Protein AF-A0A7V2Z1X2-F1 (afdb_monomer)

Structure (mmCIF, N/CA/C/O backbone):
data_AF-A0A7V2Z1X2-F1
#
_entry.id   AF-A0A7V2Z1X2-F1
#
loop_
_atom_site.group_PDB
_atom_site.id
_atom_site.type_symbol
_atom_site.label_atom_id
_atom_site.label_alt_id
_atom_site.label_comp_id
_atom_site.label_asym_id
_atom_site.label_entity_id
_atom_site.label_seq_id
_atom_site.pdbx_PDB_ins_code
_atom_site.Cartn_x
_atom_site.Cartn_y
_atom_site.Cartn_z
_atom_site.occupancy
_atom_site.B_iso_or_equiv
_atom_site.auth_seq_id
_atom_site.auth_comp_id
_atom_site.auth_asym_id
_atom_site.auth_atom_id
_atom_site.pdbx_PDB_model_num
ATOM 1 N N . MET A 1 1 ? -1.356 27.503 5.217 1.00 49.66 1 MET A N 1
ATOM 2 C CA . MET A 1 1 ? -1.613 26.098 5.604 1.00 49.66 1 MET A CA 1
ATOM 3 C C . MET A 1 1 ? -1.008 25.870 6.976 1.00 49.66 1 MET A C 1
ATOM 5 O O . MET A 1 1 ? 0.144 26.240 7.165 1.00 49.66 1 MET A O 1
ATOM 9 N N . ALA A 1 2 ? -1.770 25.339 7.935 1.00 56.88 2 ALA A N 1
ATOM 10 C CA . ALA A 1 2 ? -1.188 24.873 9.194 1.00 56.88 2 ALA A CA 1
ATOM 11 C C . ALA A 1 2 ? -0.235 23.702 8.899 1.00 56.88 2 ALA A C 1
ATOM 13 O O . ALA A 1 2 ? -0.492 22.929 7.975 1.00 56.88 2 ALA A O 1
ATOM 14 N N . ALA A 1 3 ? 0.867 23.592 9.641 1.00 69.31 3 ALA A N 1
ATOM 15 C CA . ALA A 1 3 ? 1.779 22.464 9.487 1.00 69.31 3 ALA A CA 1
ATOM 16 C C . ALA A 1 3 ? 1.022 21.146 9.759 1.00 69.31 3 ALA A C 1
ATOM 18 O O . ALA A 1 3 ? 0.264 21.088 10.733 1.00 69.31 3 ALA A O 1
ATOM 19 N N . PRO A 1 4 ? 1.189 20.107 8.918 1.00 71.50 4 PRO A N 1
ATOM 20 C CA . PRO A 1 4 ? 0.490 18.842 9.101 1.00 71.50 4 PRO A CA 1
ATOM 21 C C . PRO A 1 4 ? 0.843 18.218 10.456 1.00 71.50 4 PRO A C 1
ATOM 23 O O . PRO A 1 4 ? 1.993 18.251 10.897 1.00 71.50 4 PRO A O 1
ATOM 26 N N . ASN A 1 5 ? -0.162 17.662 11.134 1.00 89.00 5 ASN A N 1
ATOM 27 C CA . ASN A 1 5 ? -0.001 17.062 12.456 1.00 89.00 5 ASN A CA 1
ATOM 28 C C . ASN A 1 5 ? 1.012 15.900 12.380 1.00 89.00 5 ASN A C 1
ATOM 30 O O . ASN A 1 5 ? 0.869 15.050 11.499 1.00 89.00 5 ASN A O 1
ATOM 34 N N . PRO A 1 6 ? 1.976 15.772 13.314 1.00 91.56 6 PRO A N 1
ATOM 35 C CA . PRO A 1 6 ? 2.917 14.649 13.330 1.00 91.56 6 PRO A CA 1
ATOM 36 C C . PRO A 1 6 ? 2.250 13.266 13.243 1.00 91.56 6 PRO A C 1
ATOM 38 O O . PRO A 1 6 ? 2.774 12.362 12.595 1.00 91.56 6 PRO A O 1
ATOM 41 N N . LYS A 1 7 ? 1.055 13.101 13.831 1.00 90.75 7 LYS A N 1
ATOM 42 C CA . LYS A 1 7 ? 0.273 11.857 13.724 1.00 90.75 7 LYS A CA 1
ATOM 43 C C . LYS A 1 7 ? -0.260 11.609 12.310 1.00 90.75 7 LYS A C 1
ATOM 45 O O . LYS A 1 7 ? -0.301 10.461 11.881 1.00 90.75 7 LYS A O 1
ATOM 50 N N . GLN A 1 8 ? -0.662 12.662 11.597 1.00 92.94 8 GLN A N 1
ATOM 51 C CA . GLN A 1 8 ? -1.102 12.569 10.199 1.00 92.94 8 GLN A CA 1
ATOM 52 C C . GLN A 1 8 ? 0.077 12.201 9.299 1.00 92.94 8 GLN A C 1
ATOM 54 O O . GLN A 1 8 ? -0.053 11.306 8.473 1.00 92.94 8 GLN A O 1
ATOM 59 N N . ILE A 1 9 ? 1.248 12.809 9.515 1.00 93.44 9 ILE A N 1
ATOM 60 C CA . ILE A 1 9 ? 2.467 12.479 8.763 1.00 93.44 9 ILE A CA 1
ATOM 61 C C . ILE A 1 9 ? 2.817 10.994 8.933 1.00 93.44 9 ILE A C 1
ATOM 63 O O . ILE A 1 9 ? 2.956 10.290 7.938 1.00 93.44 9 ILE A O 1
ATOM 67 N N . ALA A 1 10 ? 2.846 10.492 10.173 1.00 93.50 10 ALA A N 1
ATOM 68 C CA . ALA A 1 10 ? 3.145 9.085 10.446 1.00 93.50 10 ALA A CA 1
ATOM 69 C C . ALA A 1 10 ? 2.128 8.112 9.813 1.00 93.50 10 ALA A C 1
ATOM 71 O O . ALA A 1 10 ? 2.511 7.049 9.325 1.00 93.50 10 ALA A O 1
ATOM 72 N N . ARG A 1 11 ? 0.835 8.474 9.792 1.00 94.75 11 ARG A N 1
ATOM 73 C CA . ARG A 1 11 ? -0.217 7.709 9.092 1.00 94.75 11 ARG A CA 1
ATOM 74 C C . ARG A 1 11 ? 0.052 7.637 7.594 1.00 94.75 11 ARG A C 1
ATOM 76 O O . ARG A 1 11 ? 0.028 6.552 7.019 1.00 94.75 11 ARG A O 1
ATOM 83 N N . VAL A 1 12 ? 0.322 8.786 6.977 1.00 95.00 12 VAL A N 1
ATOM 84 C CA . VAL A 1 12 ? 0.603 8.879 5.541 1.00 95.00 12 VAL A CA 1
ATOM 85 C C . VAL A 1 12 ? 1.854 8.092 5.178 1.00 95.00 12 VAL A C 1
ATOM 87 O O . VAL A 1 12 ? 1.826 7.347 4.206 1.00 95.00 12 VAL A O 1
ATOM 90 N N . ASP A 1 13 ? 2.919 8.188 5.973 1.00 94.38 13 ASP A N 1
ATOM 91 C CA . ASP A 1 13 ? 4.152 7.425 5.756 1.00 94.38 13 ASP A CA 1
ATOM 92 C C . ASP A 1 13 ? 3.903 5.914 5.757 1.00 94.38 13 ASP A C 1
ATOM 94 O O . ASP A 1 13 ? 4.379 5.203 4.870 1.00 94.38 13 ASP A O 1
ATOM 98 N N . ALA A 1 14 ? 3.114 5.423 6.715 1.00 94.06 14 ALA A N 1
ATOM 99 C CA . ALA A 1 14 ? 2.782 4.007 6.806 1.00 94.06 14 ALA A CA 1
ATOM 100 C C . ALA A 1 14 ? 1.930 3.526 5.617 1.00 94.06 14 ALA A C 1
ATOM 102 O O . ALA A 1 14 ? 2.205 2.467 5.056 1.00 94.06 14 ALA A O 1
ATOM 103 N N . ILE A 1 15 ? 0.941 4.317 5.188 1.00 95.56 15 ILE A N 1
ATOM 104 C CA . ILE A 1 15 ? 0.120 3.998 4.009 1.00 95.56 15 ILE A CA 1
ATOM 105 C C . ILE A 1 15 ? 0.977 4.020 2.738 1.00 95.56 15 ILE A C 1
ATOM 107 O O . ILE A 1 15 ? 0.928 3.075 1.953 1.00 95.56 15 ILE A O 1
ATOM 111 N N . CYS A 1 16 ? 1.808 5.047 2.547 1.00 94.06 16 CYS A N 1
ATOM 112 C CA . CYS A 1 16 ? 2.708 5.152 1.398 1.00 94.06 16 CYS A CA 1
ATOM 113 C C . CYS A 1 16 ? 3.675 3.967 1.317 1.00 94.06 16 CYS A C 1
ATOM 115 O O . CYS A 1 16 ? 3.906 3.465 0.220 1.00 94.06 16 CYS A O 1
ATOM 117 N N . LYS A 1 17 ? 4.184 3.476 2.454 1.00 93.56 17 LYS A N 1
ATOM 118 C CA . LYS A 1 17 ? 5.019 2.267 2.497 1.00 93.56 17 LYS A CA 1
ATOM 119 C C . LYS A 1 17 ? 4.277 1.038 1.958 1.00 93.56 17 LYS A C 1
ATOM 121 O O . LYS A 1 17 ? 4.859 0.265 1.204 1.00 93.56 17 LYS A O 1
ATOM 126 N N . ASN A 1 18 ? 3.000 0.870 2.304 1.00 93.50 18 ASN A N 1
ATOM 127 C CA . ASN A 1 18 ? 2.183 -0.233 1.788 1.00 93.50 18 ASN A CA 1
ATOM 128 C C . ASN A 1 18 ? 1.903 -0.081 0.283 1.00 93.50 18 ASN A C 1
ATOM 130 O O . ASN A 1 18 ? 2.018 -1.053 -0.458 1.00 93.50 18 ASN A O 1
ATOM 134 N N . ILE A 1 19 ? 1.607 1.135 -0.191 1.00 94.00 19 ILE A N 1
ATOM 135 C CA . ILE A 1 19 ? 1.417 1.407 -1.629 1.00 94.00 19 ILE A CA 1
ATOM 136 C C . ILE A 1 19 ? 2.698 1.114 -2.411 1.00 94.00 19 ILE A C 1
ATOM 138 O O . ILE A 1 19 ? 2.639 0.505 -3.476 1.00 94.00 19 ILE A O 1
ATOM 142 N N . GLU A 1 20 ? 3.860 1.506 -1.888 1.00 91.38 20 GLU A N 1
ATOM 143 C CA . GLU A 1 20 ? 5.147 1.289 -2.551 1.00 91.38 20 GLU A CA 1
ATOM 144 C C . GLU A 1 20 ? 5.405 -0.198 -2.837 1.00 91.38 20 GLU A C 1
ATOM 146 O O . GLU A 1 20 ? 5.921 -0.536 -3.903 1.00 91.38 20 GLU A O 1
ATOM 151 N N . ILE A 1 21 ? 4.991 -1.093 -1.931 1.00 89.94 21 ILE A N 1
ATOM 152 C CA . ILE A 1 21 ? 5.080 -2.545 -2.134 1.00 89.94 21 ILE A CA 1
ATOM 153 C C . ILE A 1 21 ? 4.283 -2.957 -3.377 1.00 89.94 21 ILE A C 1
ATOM 155 O O . ILE A 1 21 ? 4.821 -3.640 -4.249 1.00 89.94 21 ILE A O 1
ATOM 159 N N . PHE A 1 22 ? 3.031 -2.510 -3.503 1.00 92.00 22 PHE A N 1
ATOM 160 C CA . PHE A 1 22 ? 2.196 -2.830 -4.664 1.00 92.00 22 PHE A CA 1
ATOM 161 C C . PHE A 1 22 ? 2.743 -2.218 -5.960 1.00 92.00 22 PHE A C 1
ATOM 163 O O . PHE A 1 22 ? 2.862 -2.914 -6.969 1.00 92.00 22 PHE A O 1
ATOM 170 N N . MET A 1 23 ? 3.172 -0.954 -5.922 1.00 91.06 23 MET A N 1
ATOM 171 C CA . MET A 1 23 ? 3.751 -0.266 -7.082 1.00 91.06 23 MET A CA 1
ATOM 172 C C . MET A 1 23 ? 5.027 -0.951 -7.573 1.00 91.06 23 MET A C 1
ATOM 174 O O . MET A 1 23 ? 5.242 -1.067 -8.779 1.00 91.06 23 MET A O 1
ATOM 178 N N . ARG A 1 24 ? 5.860 -1.452 -6.655 1.00 87.06 24 ARG A N 1
ATOM 179 C CA . ARG A 1 24 ? 7.066 -2.215 -6.995 1.00 87.06 24 ARG A CA 1
ATOM 180 C C . ARG A 1 24 ? 6.722 -3.539 -7.668 1.00 87.06 24 ARG A C 1
ATOM 182 O O . ARG A 1 24 ? 7.359 -3.897 -8.653 1.00 87.06 24 ARG A O 1
ATOM 189 N N . MET A 1 25 ? 5.709 -4.246 -7.172 1.00 86.12 25 MET A N 1
ATOM 190 C CA . MET A 1 25 ? 5.236 -5.485 -7.792 1.00 86.12 25 MET A CA 1
ATOM 191 C C . MET A 1 25 ? 4.706 -5.236 -9.212 1.00 86.12 25 MET A C 1
ATOM 193 O O . MET A 1 25 ? 5.093 -5.952 -10.129 1.00 86.12 25 MET A O 1
ATOM 197 N N . ARG A 1 26 ? 3.929 -4.168 -9.430 1.00 88.75 26 ARG A N 1
ATOM 198 C CA . ARG A 1 26 ? 3.454 -3.791 -10.775 1.00 88.75 26 ARG A CA 1
ATOM 199 C C . ARG A 1 26 ? 4.584 -3.376 -11.710 1.00 88.75 26 ARG A C 1
ATOM 201 O O . ARG A 1 26 ? 4.606 -3.761 -12.877 1.00 88.75 26 ARG A O 1
ATOM 208 N N . ALA A 1 27 ? 5.559 -2.628 -11.196 1.00 86.19 27 ALA A N 1
ATOM 209 C CA . ALA A 1 27 ? 6.748 -2.274 -11.959 1.00 86.19 27 ALA A CA 1
ATOM 210 C C . ALA A 1 27 ? 7.511 -3.531 -12.409 1.00 86.19 27 ALA A C 1
ATOM 212 O O . ALA A 1 27 ? 7.865 -3.632 -13.580 1.00 86.19 27 ALA A O 1
ATOM 213 N N . ARG A 1 28 ? 7.675 -4.530 -11.528 1.00 80.88 28 ARG A N 1
ATOM 214 C CA . ARG A 1 28 ? 8.286 -5.828 -11.870 1.00 80.88 28 ARG A CA 1
ATOM 215 C C . ARG A 1 28 ? 7.543 -6.554 -12.987 1.00 80.88 28 ARG A C 1
ATOM 217 O O . ARG A 1 28 ? 8.189 -7.091 -13.883 1.00 80.88 28 ARG A O 1
ATOM 224 N N . GLU A 1 29 ? 6.211 -6.573 -12.960 1.00 80.88 29 GLU A N 1
ATOM 225 C CA . GLU A 1 29 ? 5.413 -7.168 -14.042 1.00 80.88 29 GLU A CA 1
ATOM 226 C C . GLU A 1 29 ? 5.698 -6.487 -15.382 1.00 80.88 29 GLU A C 1
ATOM 228 O O . GLU A 1 29 ? 5.975 -7.162 -16.375 1.00 80.88 29 GLU A O 1
ATOM 233 N N . VAL A 1 30 ? 5.712 -5.151 -15.402 1.00 82.75 30 VAL A N 1
ATOM 234 C CA . VAL A 1 30 ? 6.030 -4.394 -16.618 1.00 82.75 30 VAL A CA 1
ATOM 235 C C . VAL A 1 30 ? 7.464 -4.637 -17.072 1.00 82.75 30 VAL A C 1
ATOM 237 O O . VAL A 1 30 ? 7.681 -4.825 -18.264 1.00 82.75 30 VAL A O 1
ATOM 240 N N . PHE A 1 31 ? 8.433 -4.712 -16.160 1.00 80.25 31 PHE A N 1
ATOM 241 C CA . PHE A 1 31 ? 9.837 -4.969 -16.507 1.00 80.25 31 PHE A CA 1
ATOM 242 C C . PHE A 1 31 ? 10.037 -6.335 -17.141 1.00 80.25 31 PHE A C 1
ATOM 244 O O . PHE A 1 31 ? 10.850 -6.472 -18.049 1.00 80.25 31 PHE A O 1
ATOM 251 N N . ARG A 1 32 ? 9.271 -7.338 -16.712 1.00 73.00 32 ARG A N 1
ATOM 252 C CA . ARG A 1 32 ? 9.316 -8.674 -17.314 1.00 73.00 32 ARG A CA 1
ATOM 253 C C . ARG A 1 32 ? 8.747 -8.694 -18.726 1.00 73.00 32 ARG A C 1
ATOM 255 O O . ARG A 1 32 ? 9.258 -9.425 -19.567 1.00 73.00 32 ARG A O 1
ATOM 262 N N . ILE A 1 33 ? 7.707 -7.904 -18.984 1.00 79.19 33 ILE A N 1
ATOM 263 C CA . ILE A 1 33 ? 7.065 -7.828 -20.302 1.00 79.19 33 ILE A CA 1
ATOM 264 C C . ILE A 1 33 ? 7.881 -6.948 -21.256 1.00 79.19 33 ILE A C 1
ATOM 266 O O . ILE A 1 33 ? 8.085 -7.313 -22.412 1.00 79.19 33 ILE A O 1
ATOM 270 N N . LYS A 1 34 ? 8.346 -5.786 -20.785 1.00 81.38 34 LYS A N 1
ATOM 271 C CA . LYS A 1 34 ? 9.098 -4.804 -21.570 1.00 81.38 34 LYS A CA 1
ATOM 272 C C . LYS A 1 34 ? 10.200 -4.142 -20.720 1.00 81.38 34 LYS A C 1
ATOM 274 O O . LYS A 1 34 ? 9.980 -3.062 -20.163 1.00 81.38 34 LYS A O 1
ATOM 279 N N . PRO A 1 35 ? 11.403 -4.749 -20.656 1.00 80.00 35 PRO A N 1
ATOM 280 C CA . PRO A 1 35 ? 12.507 -4.275 -19.813 1.00 80.00 35 PRO A CA 1
ATOM 281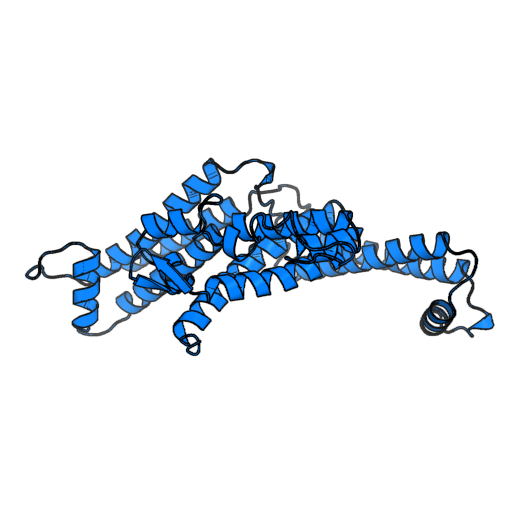 C C . PRO A 1 35 ? 12.971 -2.844 -20.113 1.00 80.00 35 PRO A C 1
ATOM 283 O O . PRO A 1 35 ? 13.385 -2.123 -19.211 1.00 80.00 35 PRO A O 1
ATOM 286 N N . GLU A 1 36 ? 12.856 -2.405 -21.367 1.00 79.12 36 GLU A N 1
ATOM 287 C CA . GLU A 1 36 ? 13.242 -1.062 -21.829 1.00 79.12 36 GLU A CA 1
ATOM 288 C C . GLU A 1 36 ? 12.491 0.068 -21.107 1.00 79.12 36 GLU A C 1
ATOM 290 O O . GLU A 1 36 ? 13.024 1.163 -20.938 1.00 79.12 36 GLU A O 1
ATOM 295 N N . LEU A 1 37 ? 11.266 -0.192 -20.631 1.00 82.50 37 LEU A N 1
ATOM 296 C CA . LEU A 1 37 ? 10.486 0.784 -19.860 1.00 82.50 37 LEU A CA 1
ATOM 297 C C . LEU A 1 37 ? 10.957 0.901 -18.401 1.00 82.50 37 LEU A C 1
ATOM 299 O O . LEU A 1 37 ? 10.487 1.782 -17.680 1.00 82.50 37 LEU A O 1
ATOM 303 N N . GLY A 1 38 ? 11.896 0.045 -17.986 1.00 80.81 38 GLY A N 1
ATOM 304 C CA . GLY A 1 38 ? 12.518 -0.040 -16.666 1.00 80.81 38 GLY A CA 1
ATOM 305 C C . GLY A 1 38 ? 12.723 1.308 -15.970 1.00 80.81 38 GLY A C 1
ATOM 306 O O . GLY A 1 38 ? 12.012 1.645 -15.012 1.00 80.81 38 GLY A O 1
ATOM 307 N N . PRO A 1 39 ? 13.675 2.111 -16.475 1.00 81.94 39 PRO A N 1
ATOM 308 C CA . PRO A 1 39 ? 14.023 3.398 -15.881 1.00 81.94 39 PRO A CA 1
ATOM 309 C C . PRO A 1 39 ? 12.855 4.395 -15.848 1.00 81.94 39 PRO A C 1
ATOM 311 O O . PRO A 1 39 ? 12.680 5.110 -14.860 1.00 81.94 39 PRO A O 1
ATOM 314 N N . ALA A 1 40 ? 12.032 4.426 -16.903 1.00 84.75 40 ALA A N 1
ATOM 315 C CA . ALA A 1 40 ? 10.913 5.357 -17.017 1.00 84.75 40 ALA A CA 1
ATOM 316 C C . ALA A 1 40 ? 9.824 5.068 -15.973 1.00 84.75 40 ALA A C 1
ATOM 318 O O . ALA A 1 40 ? 9.406 5.979 -15.257 1.00 84.75 40 ALA A O 1
ATOM 319 N N . VAL A 1 41 ? 9.410 3.803 -15.818 1.00 87.00 41 VAL A N 1
ATOM 320 C CA . VAL A 1 41 ? 8.433 3.411 -14.785 1.00 87.00 41 VAL A CA 1
ATOM 321 C C . VAL A 1 41 ? 8.974 3.722 -13.397 1.00 87.00 41 VAL A C 1
ATOM 323 O O . VAL A 1 41 ? 8.244 4.289 -12.594 1.00 87.00 41 VAL A O 1
ATOM 326 N N . ALA A 1 42 ? 10.237 3.397 -13.100 1.00 82.94 42 ALA A N 1
ATOM 327 C CA . ALA A 1 42 ? 10.813 3.656 -11.780 1.00 82.94 42 ALA A CA 1
ATOM 328 C C . ALA A 1 42 ? 10.752 5.153 -11.411 1.00 82.94 42 ALA A C 1
ATOM 330 O O . ALA A 1 42 ? 10.314 5.509 -10.313 1.00 82.94 42 ALA A O 1
ATOM 331 N N . GLY A 1 43 ? 11.109 6.036 -12.352 1.00 85.19 43 GLY A N 1
ATOM 332 C CA . GLY A 1 43 ? 10.999 7.486 -12.171 1.00 85.19 43 GLY A CA 1
ATOM 333 C C . GLY A 1 43 ? 9.552 7.971 -12.014 1.00 85.19 43 GLY A C 1
ATOM 334 O O . GLY A 1 43 ? 9.261 8.799 -11.145 1.00 85.19 43 GLY A O 1
ATOM 335 N N . LEU A 1 44 ? 8.624 7.429 -12.810 1.00 88.69 44 LEU A N 1
ATOM 336 C CA . LEU A 1 44 ? 7.197 7.755 -12.727 1.00 88.69 44 LEU A CA 1
ATOM 337 C C . LEU A 1 44 ? 6.577 7.297 -11.403 1.00 88.69 44 LEU A C 1
ATOM 339 O O . LEU A 1 44 ? 5.831 8.062 -10.791 1.00 88.69 44 LEU A O 1
ATOM 343 N N . VAL A 1 45 ? 6.915 6.096 -10.927 1.00 89.00 45 VAL A N 1
ATOM 344 C CA . VAL A 1 45 ? 6.484 5.566 -9.626 1.00 89.00 45 VAL A CA 1
ATOM 345 C C . VAL A 1 45 ? 6.954 6.489 -8.510 1.00 89.00 45 VAL A C 1
ATOM 347 O O . VAL A 1 45 ? 6.135 6.918 -7.701 1.00 89.00 45 VAL A O 1
ATOM 350 N N . TRP A 1 46 ? 8.237 6.865 -8.491 1.00 87.38 46 TRP A N 1
ATOM 351 C CA . TRP A 1 46 ? 8.775 7.779 -7.479 1.00 87.38 46 TRP A CA 1
ATOM 352 C C . TRP A 1 46 ? 8.010 9.109 -7.442 1.00 87.38 46 TRP A C 1
ATOM 354 O O . TRP A 1 46 ? 7.556 9.554 -6.382 1.00 87.38 46 TRP A O 1
ATOM 364 N N . ARG A 1 47 ? 7.784 9.718 -8.612 1.00 86.44 47 ARG A N 1
ATOM 365 C CA . ARG A 1 47 ? 7.053 10.987 -8.714 1.00 86.44 47 ARG A CA 1
ATOM 366 C C . ARG A 1 47 ? 5.582 10.834 -8.319 1.00 86.44 47 ARG A C 1
ATOM 368 O O . ARG A 1 47 ? 5.032 11.714 -7.653 1.00 86.44 47 ARG A O 1
ATOM 375 N N . LYS A 1 48 ? 4.947 9.711 -8.667 1.00 87.19 48 LYS A N 1
ATOM 376 C CA . LYS A 1 48 ? 3.566 9.419 -8.269 1.00 87.19 48 LYS A CA 1
ATOM 377 C C . LYS A 1 48 ? 3.445 9.200 -6.763 1.00 87.19 48 LYS A C 1
ATOM 379 O O . LYS A 1 48 ? 2.496 9.710 -6.176 1.00 87.19 48 LYS A O 1
ATOM 384 N N . MET A 1 49 ? 4.403 8.534 -6.121 1.00 89.50 49 MET A N 1
ATOM 385 C CA . MET A 1 49 ? 4.412 8.358 -4.664 1.00 89.50 49 MET A CA 1
ATOM 386 C C . MET A 1 49 ? 4.468 9.698 -3.924 1.00 89.50 49 MET A C 1
ATOM 388 O O . MET A 1 49 ? 3.770 9.881 -2.925 1.00 89.50 49 MET A O 1
ATOM 392 N N . PHE A 1 50 ? 5.218 10.671 -4.448 1.00 87.56 50 PHE A N 1
ATOM 393 C CA . PHE A 1 50 ? 5.201 12.036 -3.918 1.00 87.56 50 PHE A CA 1
ATOM 394 C C . PHE A 1 50 ? 3.815 12.690 -4.050 1.00 87.56 50 PHE A C 1
ATOM 396 O O . PHE A 1 50 ? 3.311 13.275 -3.089 1.00 87.56 50 PHE A O 1
ATOM 403 N N . ALA A 1 51 ? 3.164 12.548 -5.208 1.00 85.75 51 ALA A N 1
ATOM 404 C CA . ALA A 1 51 ? 1.817 13.078 -5.430 1.00 85.75 51 ALA A CA 1
ATOM 405 C C . ALA A 1 51 ? 0.766 12.417 -4.518 1.00 85.75 51 ALA A C 1
ATOM 407 O O . ALA A 1 51 ? -0.061 13.114 -3.935 1.00 85.75 51 ALA A O 1
ATOM 408 N N . VAL A 1 52 ? 0.829 11.094 -4.330 1.00 88.94 52 VAL A N 1
ATOM 409 C CA . VAL A 1 52 ? -0.049 10.356 -3.403 1.00 88.94 52 VAL A CA 1
ATOM 410 C C . VAL A 1 52 ? 0.134 10.856 -1.973 1.00 88.94 52 VAL A C 1
ATOM 412 O O . VAL A 1 52 ? -0.850 11.155 -1.302 1.00 88.94 52 VAL A O 1
ATOM 415 N N . ARG A 1 53 ? 1.381 11.024 -1.515 1.00 91.19 53 ARG A N 1
ATOM 416 C CA . ARG A 1 53 ? 1.677 11.590 -0.191 1.00 91.19 53 ARG A CA 1
ATOM 417 C C . ARG A 1 53 ? 1.021 12.961 -0.009 1.00 91.19 53 ARG A C 1
ATOM 419 O O . ARG A 1 53 ? 0.421 13.219 1.032 1.00 91.19 53 ARG A O 1
ATOM 426 N N . HIS A 1 54 ? 1.133 13.830 -1.013 1.00 88.19 54 HIS A N 1
ATOM 427 C CA . HIS A 1 54 ? 0.529 15.159 -0.980 1.00 88.19 54 HIS A CA 1
ATOM 428 C C . HIS A 1 54 ? -1.004 15.091 -0.931 1.00 88.19 54 HIS A C 1
ATOM 430 O O . HIS A 1 54 ? -1.617 15.775 -0.116 1.00 88.19 54 HIS A O 1
ATOM 436 N N . ALA A 1 55 ? -1.619 14.226 -1.741 1.00 87.12 55 ALA A N 1
ATOM 437 C CA . ALA A 1 55 ? -3.067 14.025 -1.756 1.00 87.12 55 ALA A CA 1
ATOM 438 C C . ALA A 1 55 ? -3.598 13.463 -0.423 1.00 87.12 55 ALA A C 1
ATOM 440 O O . ALA A 1 55 ? -4.655 13.863 0.047 1.00 87.12 55 ALA A O 1
ATOM 441 N N . LEU A 1 56 ? -2.848 12.590 0.254 1.00 90.81 56 LEU A N 1
ATOM 442 C CA . LEU A 1 56 ? -3.246 12.070 1.568 1.00 90.81 56 LEU A CA 1
ATOM 443 C C . LEU A 1 56 ? -3.158 13.121 2.687 1.00 90.81 56 LEU A C 1
ATOM 445 O O . LEU A 1 56 ? -3.924 13.056 3.649 1.00 90.81 56 LEU A O 1
ATOM 449 N N . LEU A 1 57 ? -2.243 14.087 2.564 1.00 91.12 57 LEU A N 1
ATOM 450 C CA . LEU A 1 57 ? -2.109 15.221 3.487 1.00 91.12 57 LEU A CA 1
ATOM 451 C C . LEU A 1 57 ? -3.027 16.398 3.136 1.00 91.12 57 LEU A C 1
ATOM 453 O O . LEU A 1 57 ? -3.073 17.371 3.892 1.00 91.12 57 LEU A O 1
ATOM 457 N N . SER A 1 58 ? -3.736 16.333 2.007 1.00 88.94 58 SER A N 1
ATOM 458 C CA . SER A 1 58 ? -4.646 17.393 1.593 1.00 88.94 58 SER A CA 1
ATOM 459 C C . SER A 1 58 ? -5.841 17.488 2.541 1.00 88.94 58 SER A C 1
ATOM 461 O O . SER A 1 58 ? -6.172 16.558 3.288 1.00 88.94 58 SER A O 1
ATOM 463 N N . SER A 1 59 ? -6.485 18.651 2.516 1.00 87.62 59 SER A N 1
ATOM 464 C CA . SER A 1 59 ? -7.773 18.835 3.164 1.00 87.62 59 SER A CA 1
ATOM 465 C C . SER A 1 59 ? -8.894 18.539 2.177 1.00 87.62 59 SER A C 1
ATOM 467 O O . SER A 1 59 ? -8.832 18.934 1.013 1.00 87.62 59 SER A O 1
ATOM 469 N N . VAL A 1 60 ? -9.949 17.908 2.669 1.00 86.62 60 VAL A N 1
ATOM 470 C CA . VAL A 1 60 ? -11.187 17.653 1.942 1.00 86.62 60 VAL A CA 1
ATOM 471 C C . VAL A 1 60 ? -12.369 18.154 2.759 1.00 86.62 60 VAL A C 1
ATOM 473 O O . VAL A 1 60 ? -12.379 18.075 3.991 1.00 86.62 60 VAL A O 1
ATOM 476 N N . THR A 1 61 ? -13.360 18.712 2.076 1.00 84.31 61 THR A N 1
ATOM 477 C CA . THR A 1 61 ? -14.545 19.289 2.701 1.00 84.31 61 THR A CA 1
ATOM 478 C C . THR A 1 61 ? -15.737 18.347 2.576 1.00 84.31 61 THR A C 1
ATOM 480 O O . THR A 1 61 ? -16.018 17.795 1.514 1.00 84.31 61 THR A O 1
ATOM 483 N N . PHE A 1 62 ? -16.455 18.167 3.682 1.00 83.44 62 PHE A N 1
ATOM 484 C CA . PHE A 1 62 ? -17.720 17.442 3.745 1.00 83.44 62 PHE A CA 1
ATOM 485 C C . PHE A 1 62 ? -18.764 18.367 4.376 1.00 83.44 62 PHE A C 1
ATOM 487 O O . PHE A 1 62 ? -18.868 18.475 5.598 1.00 83.44 62 PHE A O 1
ATOM 494 N N . GLY A 1 63 ? -19.516 19.085 3.538 1.00 83.06 63 GLY A N 1
ATOM 495 C CA . GLY A 1 63 ? -20.419 20.138 4.004 1.00 83.06 63 GLY A CA 1
ATOM 496 C C . GLY A 1 63 ? -19.644 21.300 4.634 1.00 83.06 63 GLY A C 1
ATOM 497 O O . GLY A 1 63 ? -18.776 21.882 3.989 1.00 83.06 63 GLY A O 1
ATOM 498 N N . ALA A 1 64 ? -19.952 21.633 5.890 1.00 84.06 64 ALA A N 1
ATOM 499 C CA . ALA A 1 64 ? -19.270 22.696 6.638 1.00 84.06 64 ALA A CA 1
ATOM 500 C C . ALA A 1 64 ? -17.957 22.240 7.305 1.00 84.06 64 ALA A C 1
ATOM 502 O O . ALA A 1 64 ? -17.208 23.065 7.826 1.00 84.06 64 ALA A O 1
ATOM 503 N N . GLU A 1 65 ? -17.681 20.935 7.320 1.00 86.50 65 GLU A N 1
ATOM 504 C CA . GLU A 1 65 ? -16.548 20.359 8.037 1.00 86.50 65 GLU A CA 1
ATOM 505 C C . GLU A 1 65 ? -15.358 20.128 7.101 1.00 86.50 65 GLU A C 1
ATOM 507 O O . GLU A 1 65 ? -15.507 19.649 5.973 1.00 86.50 65 GLU A O 1
ATOM 512 N N . ILE A 1 66 ? -14.159 20.446 7.591 1.00 86.00 66 ILE A N 1
ATOM 513 C CA . ILE A 1 66 ? -12.898 20.262 6.872 1.00 86.00 66 ILE A CA 1
ATOM 514 C C . ILE A 1 66 ? -12.120 19.144 7.555 1.00 86.00 66 ILE A C 1
ATOM 516 O O . ILE A 1 66 ? -11.799 19.233 8.741 1.00 86.00 66 ILE A O 1
ATOM 520 N N . TYR A 1 67 ? -11.785 18.114 6.790 1.00 89.56 67 TYR A N 1
ATOM 521 C CA . TYR A 1 67 ? -11.032 16.957 7.250 1.00 89.56 67 TYR A CA 1
ATOM 522 C C . TYR A 1 67 ? -9.700 16.860 6.519 1.00 89.56 67 TYR A C 1
ATOM 524 O O . TYR A 1 67 ? -9.583 17.292 5.378 1.00 89.56 67 TYR A O 1
ATOM 532 N N . CYS A 1 68 ? -8.700 16.249 7.150 1.00 90.44 68 CYS A N 1
ATOM 533 C CA . CYS A 1 68 ? -7.536 15.765 6.415 1.00 90.44 68 CYS A CA 1
ATOM 534 C C . CYS A 1 68 ? -7.895 14.436 5.742 1.00 90.44 68 CYS A C 1
ATOM 536 O O . CYS A 1 68 ? -8.512 13.572 6.373 1.00 90.44 68 CYS A O 1
ATOM 538 N N . THR A 1 69 ? -7.507 14.256 4.481 1.00 91.25 69 THR A N 1
ATOM 539 C CA . THR A 1 69 ? -7.893 13.091 3.678 1.00 91.25 69 THR A CA 1
ATOM 540 C C . THR A 1 69 ? -7.496 11.767 4.334 1.00 91.25 69 THR A C 1
ATOM 542 O O . THR A 1 69 ? -8.315 10.849 4.420 1.00 91.25 69 THR A O 1
ATOM 545 N N . VAL A 1 70 ? -6.281 11.680 4.890 1.00 93.69 70 VAL A N 1
ATOM 546 C CA . VAL A 1 70 ? -5.828 10.477 5.605 1.00 93.69 70 VAL A CA 1
ATOM 547 C C . VAL A 1 70 ? -6.712 10.133 6.803 1.00 93.69 70 VAL A C 1
ATOM 549 O O . VAL A 1 70 ? -6.968 8.958 7.047 1.00 93.69 70 VAL A O 1
ATOM 552 N N . ASP A 1 71 ? -7.221 11.131 7.530 1.00 93.25 71 ASP A N 1
ATOM 553 C CA . ASP A 1 71 ? -8.036 10.899 8.725 1.00 93.25 71 ASP A CA 1
ATOM 554 C C . ASP A 1 71 ? -9.398 10.305 8.362 1.00 93.25 71 ASP A C 1
ATOM 556 O O . ASP A 1 71 ? -9.908 9.452 9.086 1.00 93.25 71 ASP A O 1
ATOM 560 N N . VAL A 1 72 ? -9.956 10.697 7.215 1.00 92.75 72 VAL A N 1
ATOM 561 C CA . VAL A 1 72 ? -11.191 10.108 6.685 1.00 92.75 72 VAL A CA 1
ATOM 562 C C . VAL A 1 72 ? -10.948 8.671 6.230 1.00 92.75 72 VAL A C 1
ATOM 564 O O . VAL A 1 72 ? -11.712 7.779 6.600 1.00 92.75 72 VAL A O 1
ATOM 567 N N . LEU A 1 73 ? -9.867 8.421 5.483 1.00 92.62 73 LEU A N 1
ATOM 568 C CA . LEU A 1 73 ? -9.542 7.089 4.961 1.00 92.62 73 LEU A CA 1
ATOM 569 C C . LEU A 1 73 ? -9.330 6.044 6.063 1.00 92.62 73 LEU A C 1
ATOM 571 O O . LEU A 1 73 ? -9.730 4.894 5.895 1.00 92.62 73 LEU A O 1
ATOM 575 N N . VAL A 1 74 ? -8.748 6.438 7.198 1.00 93.38 74 VAL A N 1
ATOM 576 C CA . VAL A 1 74 ? -8.502 5.531 8.336 1.00 93.38 74 VAL A CA 1
ATOM 577 C C . VAL A 1 74 ? -9.646 5.491 9.357 1.00 93.38 74 VAL A C 1
ATOM 579 O O . VAL A 1 74 ? -9.563 4.733 10.321 1.00 93.38 74 VAL A O 1
ATOM 582 N N . SER A 1 75 ? -10.688 6.313 9.186 1.00 91.06 75 SER A N 1
ATOM 583 C CA . SER A 1 75 ? -11.852 6.3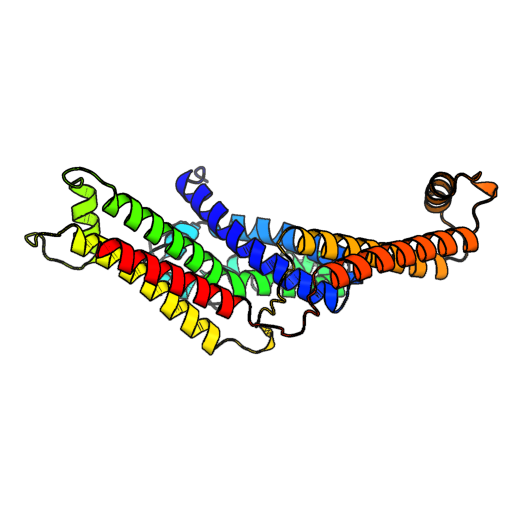52 10.086 1.00 91.06 75 SER A CA 1
ATOM 584 C C . SER A 1 75 ? -12.760 5.125 9.923 1.00 91.06 75 SER A C 1
ATOM 586 O O . SER A 1 75 ? -12.517 4.281 9.069 1.00 91.06 75 SER A O 1
ATOM 588 N N . ASP A 1 76 ? -13.832 5.016 10.708 1.00 85.75 76 ASP A N 1
ATOM 589 C CA . ASP A 1 76 ? -14.871 3.988 10.515 1.00 85.75 76 ASP A CA 1
ATOM 590 C C . ASP A 1 76 ? -16.011 4.458 9.571 1.00 85.75 76 ASP A C 1
ATOM 592 O O . ASP A 1 76 ? -16.956 3.713 9.317 1.00 85.75 76 ASP A O 1
ATOM 596 N N . ASP A 1 77 ? -15.940 5.683 9.027 1.00 88.50 77 ASP A N 1
ATOM 597 C CA . ASP A 1 77 ? -16.982 6.265 8.166 1.00 88.50 77 ASP A CA 1
ATOM 598 C C . ASP A 1 77 ? -16.848 5.789 6.708 1.00 88.50 77 ASP A C 1
ATOM 600 O O . ASP A 1 77 ? -16.236 6.434 5.850 1.00 88.50 77 ASP A O 1
ATOM 604 N N . GLU A 1 78 ? -17.436 4.629 6.420 1.00 85.50 78 GLU A N 1
ATOM 605 C CA . GLU A 1 78 ? -17.409 4.016 5.087 1.00 85.50 78 GLU A CA 1
ATOM 606 C C . GLU A 1 78 ? -18.108 4.865 4.013 1.00 85.50 78 GLU A C 1
ATOM 608 O O . GLU A 1 78 ? -17.736 4.804 2.838 1.00 85.50 78 GLU A O 1
ATOM 613 N N . ALA A 1 79 ? -19.085 5.697 4.390 1.00 87.75 79 ALA A N 1
ATOM 614 C CA . ALA A 1 79 ? -19.756 6.578 3.443 1.00 87.75 79 ALA A CA 1
ATOM 615 C C . ALA A 1 79 ? -18.787 7.653 2.939 1.00 87.75 79 ALA A C 1
ATOM 617 O O . ALA A 1 79 ? -18.638 7.818 1.725 1.00 87.75 79 ALA A O 1
ATOM 618 N N . LYS A 1 80 ? -18.064 8.328 3.842 1.00 89.19 80 LYS A N 1
ATOM 619 C CA . LYS A 1 80 ? -17.047 9.316 3.450 1.00 89.19 80 LYS A CA 1
ATOM 620 C C . LYS A 1 80 ? -15.891 8.678 2.680 1.00 89.19 80 LYS A C 1
ATOM 622 O O . LYS A 1 80 ? -15.468 9.244 1.674 1.00 89.19 80 LYS A O 1
ATOM 627 N N . LYS A 1 81 ? -15.426 7.484 3.069 1.00 89.69 81 LYS A N 1
ATOM 628 C CA . LYS A 1 81 ? -14.397 6.751 2.302 1.00 89.69 81 LYS A CA 1
ATOM 629 C C . LYS A 1 81 ? -14.841 6.464 0.876 1.00 89.69 81 LYS A C 1
ATOM 631 O O . LYS A 1 81 ? -14.095 6.734 -0.061 1.00 89.69 81 LYS A O 1
ATOM 636 N N . LYS A 1 82 ? -16.067 5.960 0.699 1.00 86.25 82 LYS A N 1
ATOM 637 C CA . LYS A 1 82 ? -16.618 5.677 -0.628 1.00 86.25 82 LYS A CA 1
ATOM 638 C C . LYS A 1 82 ? -16.665 6.935 -1.490 1.00 86.25 82 LYS A C 1
ATOM 640 O O . LYS A 1 82 ? -16.353 6.855 -2.666 1.00 86.25 82 LYS A O 1
ATOM 645 N N . ILE A 1 83 ? -17.001 8.086 -0.906 1.00 86.12 83 ILE A N 1
ATOM 646 C CA . ILE A 1 83 ? -17.017 9.380 -1.603 1.00 86.12 83 ILE A CA 1
ATOM 647 C C . ILE A 1 83 ? -15.613 9.809 -2.047 1.00 86.12 83 ILE A C 1
ATOM 649 O O . ILE A 1 83 ? -15.461 10.284 -3.169 1.00 86.12 83 ILE A O 1
ATOM 653 N N . LEU A 1 84 ? -14.597 9.634 -1.196 1.00 85.62 84 LEU A N 1
ATOM 654 C CA . LEU A 1 84 ? -13.205 9.971 -1.533 1.00 85.62 84 LEU A CA 1
ATOM 655 C C . LEU A 1 84 ? -12.612 9.080 -2.623 1.00 85.62 84 LEU A C 1
ATOM 657 O O . LEU A 1 84 ? -11.741 9.527 -3.366 1.00 85.62 84 LEU A O 1
ATOM 661 N N . MET A 1 85 ? -13.064 7.828 -2.687 1.00 82.44 85 MET A N 1
ATOM 662 C CA . MET A 1 85 ? -12.575 6.823 -3.632 1.00 82.44 85 MET A CA 1
ATOM 663 C C . MET A 1 85 ? -13.440 6.705 -4.896 1.00 82.44 85 MET A C 1
ATOM 665 O O . MET A 1 85 ? -13.147 5.880 -5.756 1.00 82.44 85 MET A O 1
ATOM 669 N N . ASP A 1 86 ? -14.507 7.495 -5.016 1.00 79.62 86 ASP A N 1
ATOM 670 C CA . ASP A 1 86 ? -15.381 7.514 -6.190 1.00 79.62 86 ASP A CA 1
ATOM 671 C C . ASP A 1 86 ? -14.737 8.357 -7.295 1.00 79.62 86 ASP A C 1
ATOM 673 O O . ASP A 1 86 ? -14.551 9.560 -7.130 1.00 79.62 86 ASP A O 1
ATOM 677 N N . GLU A 1 87 ? -14.398 7.743 -8.427 1.00 67.25 87 GLU A N 1
ATOM 678 C CA . GLU A 1 87 ? -13.724 8.395 -9.561 1.00 67.25 87 GLU A CA 1
ATOM 679 C C . GLU A 1 87 ? -14.498 9.606 -10.114 1.00 67.25 87 GLU A C 1
ATOM 681 O O . GLU A 1 87 ? -13.904 10.497 -10.713 1.00 67.25 87 GLU A O 1
ATOM 686 N N . ARG A 1 88 ? -15.821 9.660 -9.912 1.00 65.81 88 ARG A N 1
ATOM 687 C CA . ARG A 1 88 ? -16.708 10.643 -10.558 1.00 65.81 88 ARG A CA 1
ATOM 688 C C . ARG A 1 88 ? -16.989 11.891 -9.726 1.00 65.81 88 ARG A C 1
ATOM 690 O O . ARG A 1 88 ? -17.761 12.741 -10.162 1.00 65.81 88 ARG A O 1
ATOM 697 N N . ARG A 1 89 ? -16.454 11.984 -8.507 1.00 61.91 89 ARG A N 1
ATOM 698 C CA . ARG A 1 89 ? -16.773 13.080 -7.580 1.00 61.91 89 ARG A CA 1
ATOM 699 C C . ARG A 1 89 ? -15.667 14.124 -7.540 1.00 61.91 89 ARG A C 1
ATOM 701 O O . ARG A 1 89 ? -14.498 13.781 -7.479 1.00 61.91 89 ARG A O 1
ATOM 708 N N . GLU A 1 90 ? -16.036 15.395 -7.434 1.00 55.09 90 GLU A N 1
ATOM 709 C CA . GLU A 1 90 ? -15.074 16.501 -7.272 1.00 55.09 90 GLU A CA 1
ATOM 710 C C . GLU A 1 90 ? -14.262 16.391 -5.971 1.00 55.09 90 GLU A C 1
ATOM 712 O O . GLU A 1 90 ? -13.091 16.749 -5.908 1.00 55.09 90 GLU A O 1
ATOM 717 N N . THR A 1 91 ? -14.868 15.830 -4.921 1.00 55.78 91 THR A N 1
ATOM 718 C CA . THR A 1 91 ? -14.209 15.548 -3.635 1.00 55.78 91 THR A CA 1
ATOM 719 C C . THR A 1 91 ? -13.285 14.332 -3.687 1.00 55.78 91 THR A C 1
ATOM 721 O O . THR A 1 91 ? -12.734 13.933 -2.662 1.00 55.78 91 THR A O 1
ATOM 724 N N . SER A 1 92 ? -13.173 13.689 -4.845 1.00 63.75 92 SER A N 1
ATOM 725 C CA . SER A 1 92 ? -12.390 12.481 -5.019 1.00 63.75 92 SER A CA 1
ATOM 726 C C . SER A 1 92 ? -10.900 12.770 -4.972 1.00 63.75 92 SER A C 1
ATOM 728 O O . SER A 1 92 ? -10.408 13.747 -5.542 1.00 63.75 92 SER A O 1
ATOM 730 N N . LEU A 1 93 ? -10.154 11.845 -4.377 1.00 63.06 93 LEU A N 1
ATOM 731 C CA . LEU A 1 93 ? -8.698 11.811 -4.501 1.00 63.06 93 LEU A CA 1
ATOM 732 C C . LEU A 1 93 ? -8.254 11.727 -5.969 1.00 63.06 93 LEU A C 1
ATOM 734 O O . LEU A 1 93 ? -7.193 12.241 -6.324 1.00 63.06 93 LEU A O 1
ATOM 738 N N . PHE A 1 94 ? -9.086 11.135 -6.829 1.00 59.62 94 PHE A N 1
ATOM 739 C CA . PHE A 1 94 ? -8.844 11.050 -8.265 1.00 59.62 94 PHE A CA 1
ATOM 740 C C . PHE A 1 94 ? -8.839 12.442 -8.916 1.00 59.62 94 PHE A C 1
ATOM 742 O O . PHE A 1 94 ? -7.879 12.768 -9.609 1.00 59.62 94 PHE A O 1
ATOM 749 N N . PHE A 1 95 ? -9.825 13.288 -8.599 1.00 56.00 95 PHE A N 1
ATOM 750 C CA . PHE A 1 95 ? -9.960 14.666 -9.102 1.00 56.00 95 PHE A CA 1
ATOM 751 C C . PHE A 1 95 ? -8.854 15.605 -8.600 1.00 56.00 95 PHE A C 1
ATOM 753 O O . PHE A 1 95 ? -8.369 16.463 -9.328 1.00 56.00 95 PHE A O 1
ATOM 760 N N . GLN A 1 96 ? -8.406 15.439 -7.351 1.00 53.97 96 GLN A N 1
ATOM 761 C CA . GLN A 1 96 ? -7.330 16.274 -6.792 1.00 53.97 96 GLN A CA 1
ATOM 762 C C . GLN A 1 96 ? -5.956 16.005 -7.422 1.00 53.97 96 GLN A C 1
ATOM 764 O O . GLN A 1 96 ? -5.027 16.791 -7.238 1.00 53.97 96 GLN A O 1
ATOM 769 N N . THR A 1 97 ? -5.805 14.882 -8.125 1.00 48.59 97 THR A N 1
ATOM 770 C CA . THR A 1 97 ? -4.519 14.454 -8.693 1.00 48.59 97 THR A CA 1
ATOM 771 C C . THR A 1 97 ? -4.536 14.370 -10.217 1.00 48.59 97 THR A C 1
ATOM 773 O O . THR A 1 97 ? -3.471 14.393 -10.831 1.00 48.59 97 THR A O 1
ATOM 776 N N . VAL A 1 98 ? -5.721 14.235 -10.809 1.00 47.34 98 VAL A N 1
ATOM 777 C CA . VAL A 1 98 ? -5.992 14.329 -12.241 1.00 47.34 98 VAL A CA 1
ATOM 778 C C . VAL A 1 98 ? -6.895 15.544 -12.385 1.00 47.34 98 VAL A C 1
ATOM 780 O O . VAL A 1 98 ? -8.079 15.465 -12.068 1.00 47.34 98 VAL A O 1
ATOM 783 N N . SER A 1 99 ? -6.322 16.690 -12.754 1.00 44.25 99 SER A N 1
ATOM 784 C CA . SER A 1 99 ? -7.122 17.894 -12.973 1.00 44.25 99 SER A CA 1
ATOM 785 C C . SER A 1 99 ? -8.165 17.607 -14.046 1.00 44.25 99 SER A C 1
ATOM 787 O O . SER A 1 99 ? -7.833 17.244 -15.170 1.00 44.25 99 SER A O 1
ATOM 789 N N . SER A 1 100 ? -9.426 17.775 -13.671 1.00 45.03 100 SER A N 1
ATOM 790 C CA . SER A 1 100 ? -10.568 17.785 -14.569 1.00 45.03 100 SER A CA 1
ATOM 791 C C . SER A 1 100 ? -10.465 18.911 -15.589 1.00 45.03 100 SER A C 1
ATOM 793 O O . SER A 1 100 ? -10.320 20.065 -15.194 1.00 45.03 100 SER A O 1
ATOM 795 N N . ASP A 1 101 ? -10.555 18.557 -16.868 1.00 43.38 101 ASP A N 1
ATOM 796 C CA . ASP A 1 101 ? -11.326 19.212 -17.936 1.00 43.38 101 ASP A CA 1
ATOM 797 C C . ASP A 1 101 ? -11.457 20.751 -17.969 1.00 43.38 101 ASP A C 1
ATOM 799 O O . ASP A 1 101 ? -12.439 21.269 -18.490 1.00 43.38 101 ASP A O 1
ATOM 803 N N . ASP A 1 102 ? -10.427 21.500 -17.577 1.00 42.62 102 ASP A N 1
ATOM 804 C CA . ASP A 1 102 ? -10.171 22.853 -18.105 1.00 42.62 102 ASP A CA 1
ATOM 805 C C . ASP A 1 102 ? -9.260 22.765 -19.350 1.00 42.62 102 ASP A C 1
ATOM 807 O O . ASP A 1 102 ? -8.305 23.525 -19.530 1.00 42.62 102 ASP A O 1
ATOM 811 N N . ALA A 1 103 ? -9.518 21.770 -20.207 1.00 45.66 103 ALA A N 1
ATOM 812 C CA . ALA A 1 103 ? -8.710 21.477 -21.389 1.00 45.66 103 ALA A CA 1
ATOM 813 C C . ALA A 1 103 ? -8.979 22.418 -22.575 1.00 45.66 103 ALA A C 1
ATOM 815 O O . ALA A 1 103 ? -8.139 22.500 -23.465 1.00 45.66 103 ALA A O 1
ATOM 816 N N . ASP A 1 104 ? -10.071 23.184 -22.578 1.00 46.41 104 ASP A N 1
ATOM 817 C CA . ASP A 1 104 ? -10.440 24.018 -23.723 1.00 46.41 104 ASP A CA 1
ATOM 818 C C . ASP A 1 104 ? -10.775 25.452 -23.295 1.00 46.41 104 ASP A C 1
ATOM 820 O O . ASP A 1 104 ? -11.937 25.764 -23.045 1.00 46.41 104 ASP A O 1
ATOM 824 N N . GLN A 1 105 ? -9.749 26.318 -23.225 1.00 49.41 105 GLN A N 1
ATOM 825 C CA . GLN A 1 105 ? -9.753 27.754 -23.599 1.00 49.41 105 GLN A CA 1
ATOM 826 C C . GLN A 1 105 ? -8.609 28.525 -22.907 1.00 49.41 105 GLN A C 1
ATOM 828 O O . GLN A 1 105 ? -8.805 29.284 -21.960 1.00 49.41 105 GLN A O 1
ATOM 833 N N . GLY A 1 106 ? -7.385 28.373 -23.417 1.00 45.75 106 GLY A N 1
ATOM 834 C CA . GLY A 1 106 ? -6.275 29.295 -23.156 1.00 45.75 106 GLY A CA 1
ATOM 835 C C . GLY A 1 106 ? -5.842 29.979 -24.458 1.00 45.75 106 GLY A C 1
ATOM 836 O O . GLY A 1 106 ? -5.896 29.336 -25.503 1.00 45.75 106 GLY A O 1
ATOM 837 N N . PRO A 1 107 ? -5.447 31.267 -24.443 1.00 47.25 107 PRO A N 1
ATOM 838 C CA . PRO A 1 107 ? -5.126 32.005 -25.662 1.00 47.25 107 PRO A CA 1
ATOM 839 C C . PRO A 1 107 ? -3.910 31.402 -26.383 1.00 47.25 107 PRO A C 1
ATOM 841 O O . PRO A 1 107 ? -2.933 31.006 -25.743 1.00 47.25 107 PRO A O 1
ATOM 844 N N . ASP A 1 108 ? -4.007 31.362 -27.714 1.00 54.28 108 ASP A N 1
ATOM 845 C CA . ASP A 1 108 ? -3.107 30.705 -28.666 1.00 54.28 108 ASP A CA 1
ATOM 846 C C . ASP A 1 108 ? -1.604 30.765 -28.328 1.00 54.28 108 ASP A C 1
ATOM 848 O O . ASP A 1 108 ? -1.028 31.823 -28.059 1.00 54.28 108 ASP A O 1
ATOM 852 N N . GLY A 1 109 ? -0.946 29.605 -28.452 1.00 53.19 109 GLY A N 1
ATOM 853 C CA . GLY A 1 109 ? 0.510 29.489 -28.598 1.00 53.19 109 GLY A CA 1
ATOM 854 C C . GLY A 1 109 ? 1.316 29.101 -27.353 1.00 53.19 109 GLY A C 1
ATOM 855 O O . GLY A 1 109 ? 2.545 29.061 -27.431 1.00 53.19 109 GLY A O 1
ATOM 856 N N . ARG A 1 110 ? 0.688 28.793 -26.209 1.00 57.47 110 ARG A N 1
ATOM 857 C CA . ARG A 1 110 ? 1.400 28.326 -25.000 1.00 57.47 110 ARG A CA 1
ATOM 858 C C . ARG A 1 110 ? 1.252 26.819 -24.790 1.00 57.47 110 ARG A C 1
ATOM 860 O O . ARG A 1 110 ? 0.200 26.240 -25.032 1.00 57.47 110 ARG A O 1
ATOM 867 N N . ILE A 1 111 ? 2.328 26.174 -24.330 1.00 55.50 111 ILE A N 1
ATOM 868 C CA . ILE A 1 111 ? 2.305 24.753 -23.965 1.00 55.50 111 ILE A CA 1
ATOM 869 C C . ILE A 1 111 ? 1.512 24.616 -22.663 1.00 55.50 111 ILE A C 1
ATOM 871 O O . ILE A 1 111 ? 1.931 25.095 -21.611 1.00 55.50 111 ILE A O 1
ATOM 875 N N . HIS A 1 112 ? 0.360 23.964 -22.756 1.00 60.59 112 HIS A N 1
ATOM 876 C CA . HIS A 1 112 ? -0.539 23.702 -21.643 1.00 60.59 112 HIS A CA 1
ATOM 877 C C . HIS A 1 112 ? -0.124 22.414 -20.919 1.00 60.59 112 HIS A C 1
ATOM 879 O O . HIS A 1 112 ? -0.341 21.314 -21.427 1.00 60.59 112 HIS A O 1
ATOM 885 N N . ILE A 1 113 ? 0.526 22.566 -19.763 1.00 59.12 113 ILE A N 1
ATOM 886 C CA . ILE A 1 113 ? 0.905 21.472 -18.860 1.00 59.12 113 ILE A CA 1
ATOM 887 C C . ILE A 1 113 ? 0.125 21.676 -17.563 1.00 59.12 113 ILE A C 1
ATOM 889 O O . ILE A 1 113 ? 0.404 22.624 -16.829 1.00 59.12 113 ILE A O 1
ATOM 893 N N . PHE A 1 114 ? -0.844 20.802 -17.294 1.00 65.44 114 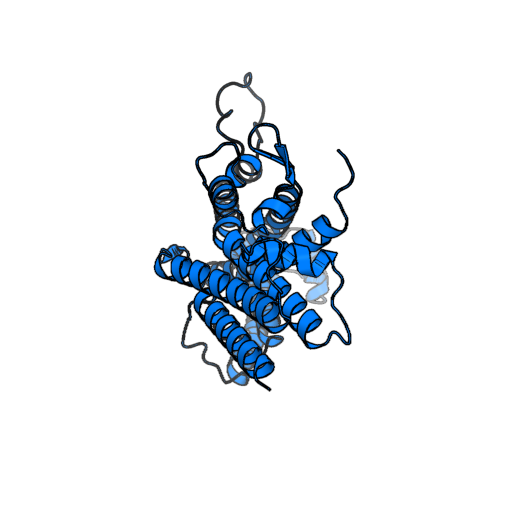PHE A N 1
ATOM 894 C CA . PHE A 1 114 ? -1.738 20.909 -16.132 1.00 65.44 114 PHE A CA 1
ATOM 895 C C . PHE A 1 114 ? -1.564 19.761 -15.137 1.00 65.44 114 PHE A C 1
ATOM 897 O O . PHE A 1 114 ? -1.905 19.891 -13.965 1.00 65.44 114 PHE A O 1
ATOM 904 N N . ASP A 1 115 ? -0.979 18.653 -15.581 1.00 64.56 115 ASP A N 1
ATOM 905 C CA . ASP A 1 115 ? -0.753 17.463 -14.776 1.00 64.56 115 ASP A CA 1
ATOM 906 C C . ASP A 1 115 ? 0.503 16.700 -15.239 1.00 64.56 115 ASP A C 1
ATOM 908 O O . ASP A 1 115 ? 1.224 17.087 -16.164 1.00 64.56 115 ASP A O 1
ATOM 912 N N . LEU A 1 116 ? 0.800 15.606 -14.540 1.00 69.25 116 LEU A N 1
ATOM 913 C CA . LEU A 1 116 ? 1.918 14.722 -14.860 1.00 69.25 116 LEU A CA 1
ATOM 914 C C . LEU A 1 116 ? 1.789 14.096 -16.252 1.00 69.25 116 LEU A C 1
ATOM 916 O O . LEU A 1 116 ? 2.787 14.014 -16.968 1.00 69.25 116 LEU A O 1
ATOM 920 N N . HIS A 1 117 ? 0.577 13.688 -16.630 1.00 74.38 117 HIS A N 1
ATOM 921 C CA . HIS A 1 117 ? 0.315 13.054 -17.912 1.00 74.38 117 HIS A CA 1
ATOM 922 C C . HIS A 1 117 ? 0.611 14.012 -19.071 1.00 74.38 117 HIS A C 1
ATOM 924 O O . HIS A 1 117 ? 1.478 13.724 -19.892 1.00 74.38 117 HIS A O 1
ATOM 930 N N . SER A 1 118 ? -0.020 15.186 -19.088 1.00 72.69 118 SER A N 1
ATOM 931 C CA . SER A 1 118 ? 0.185 16.246 -20.081 1.00 72.69 118 SER A CA 1
ATOM 932 C C . SER A 1 118 ? 1.635 16.723 -20.128 1.00 72.69 118 SER A C 1
ATOM 934 O O . SER A 1 118 ? 2.147 17.003 -21.210 1.00 72.69 118 SER A O 1
ATOM 936 N N . CYS A 1 119 ? 2.340 16.757 -18.992 1.00 75.31 119 CYS A N 1
ATOM 937 C CA . CYS A 1 119 ? 3.768 17.076 -18.957 1.00 75.31 119 CYS A CA 1
ATOM 938 C C . CYS A 1 119 ? 4.602 16.065 -19.757 1.00 75.31 119 CYS A C 1
ATOM 940 O O . CYS A 1 119 ? 5.413 16.461 -20.594 1.00 75.31 119 CYS A O 1
ATOM 942 N N . PHE A 1 120 ? 4.402 14.767 -19.514 1.00 79.00 120 PHE A N 1
ATOM 943 C CA . PHE A 1 120 ? 5.196 13.716 -20.147 1.00 79.00 120 PHE A CA 1
ATOM 944 C C . PHE A 1 120 ? 4.731 13.371 -21.561 1.00 79.00 120 PHE A C 1
ATOM 946 O O . PHE A 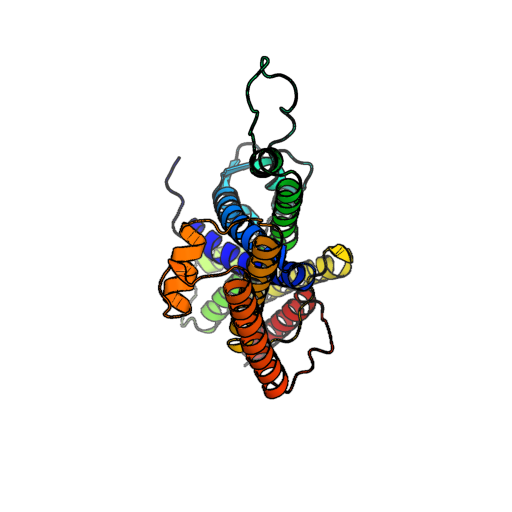1 120 ? 5.578 13.163 -22.422 1.00 79.00 120 PHE A O 1
ATOM 953 N N . ALA A 1 121 ? 3.427 13.401 -21.838 1.00 79.12 121 ALA A N 1
ATOM 954 C CA . ALA A 1 121 ? 2.865 13.162 -23.167 1.00 79.12 121 ALA A CA 1
ATOM 955 C C . ALA A 1 121 ? 3.381 14.167 -24.211 1.00 79.12 121 ALA A C 1
ATOM 957 O O . ALA A 1 121 ? 3.478 13.847 -25.393 1.00 79.12 121 ALA A O 1
ATOM 958 N N . ARG A 1 122 ? 3.739 15.383 -23.775 1.00 79.31 122 ARG A N 1
ATOM 959 C CA . ARG A 1 122 ? 4.356 16.411 -24.626 1.00 79.31 122 ARG A CA 1
ATOM 960 C C . ARG A 1 122 ? 5.828 16.146 -24.939 1.00 79.31 122 ARG A C 1
ATOM 962 O O . ARG A 1 122 ? 6.305 16.647 -25.951 1.00 79.31 122 ARG A O 1
ATOM 969 N N . LEU A 1 123 ? 6.533 15.408 -24.082 1.00 79.44 123 LEU A N 1
ATOM 970 C CA . LEU A 1 123 ? 7.910 14.972 -24.331 1.00 79.44 123 LEU A CA 1
ATOM 971 C C . LEU A 1 123 ? 7.920 13.715 -25.205 1.00 79.44 123 LEU A C 1
ATOM 973 O O . LEU A 1 123 ? 8.641 13.659 -26.194 1.00 79.44 123 LEU A O 1
ATOM 977 N N . ASP A 1 124 ? 7.096 12.735 -24.838 1.00 77.06 124 ASP A N 1
ATOM 978 C CA . ASP A 1 124 ? 6.902 11.481 -25.554 1.00 77.06 124 ASP A CA 1
ATOM 979 C C . ASP A 1 124 ? 5.494 10.929 -25.232 1.00 77.06 124 ASP A C 1
ATOM 981 O O . ASP A 1 124 ? 5.203 10.616 -24.067 1.00 77.06 124 ASP A O 1
ATOM 985 N N . PRO A 1 125 ? 4.607 10.768 -26.233 1.00 81.06 125 PRO A N 1
ATOM 986 C CA . PRO A 1 125 ? 3.272 10.203 -26.036 1.00 81.06 125 PRO A CA 1
ATOM 987 C C . PRO A 1 125 ? 3.268 8.818 -25.369 1.00 81.06 125 PRO A C 1
ATOM 989 O O . PRO A 1 125 ? 2.343 8.497 -24.621 1.00 81.06 125 PRO A O 1
ATOM 992 N N . GLN A 1 126 ? 4.300 7.994 -25.585 1.00 78.38 126 GLN A N 1
ATOM 993 C CA . GLN A 1 126 ? 4.415 6.678 -24.949 1.00 78.38 126 GLN A CA 1
ATOM 994 C C . GLN A 1 126 ? 4.666 6.794 -23.441 1.00 78.38 126 GLN A C 1
ATOM 996 O O . GLN A 1 126 ? 4.112 6.012 -22.665 1.00 78.38 126 GLN A O 1
ATOM 1001 N N . ILE A 1 127 ? 5.450 7.788 -23.009 1.00 80.69 127 ILE A N 1
ATOM 1002 C CA . ILE A 1 127 ? 5.668 8.077 -21.583 1.00 80.69 127 ILE A CA 1
ATOM 1003 C C . ILE A 1 127 ? 4.390 8.655 -20.961 1.00 80.69 127 ILE A C 1
ATOM 1005 O O . ILE A 1 127 ? 4.093 8.359 -19.804 1.00 80.69 127 ILE A O 1
ATOM 1009 N N . GLY A 1 128 ? 3.601 9.412 -21.732 1.00 79.88 128 GLY A N 1
ATOM 1010 C CA . GLY A 1 128 ? 2.253 9.838 -21.346 1.00 79.88 128 GLY A CA 1
ATOM 1011 C C . GLY A 1 128 ? 1.375 8.656 -20.920 1.00 79.88 128 GLY A C 1
ATOM 1012 O O . GLY A 1 128 ? 0.976 8.568 -19.758 1.00 79.88 128 GLY A O 1
ATOM 1013 N N . ASN A 1 129 ? 1.186 7.679 -21.806 1.00 82.31 129 ASN A N 1
ATOM 1014 C CA . ASN A 1 129 ? 0.390 6.480 -21.505 1.00 82.31 129 ASN A CA 1
ATOM 1015 C C . ASN A 1 129 ? 0.927 5.702 -20.290 1.00 82.31 129 ASN A C 1
ATOM 1017 O O . ASN A 1 129 ? 0.166 5.188 -19.468 1.00 82.31 129 ASN A O 1
ATOM 1021 N N . LEU A 1 130 ? 2.253 5.627 -20.147 1.00 84.81 130 LEU A N 1
ATOM 1022 C CA . LEU A 1 130 ? 2.889 4.990 -18.994 1.00 84.81 130 LEU A CA 1
ATOM 1023 C C . LEU A 1 130 ? 2.599 5.748 -17.689 1.00 84.81 130 LEU A C 1
ATOM 1025 O O . LEU A 1 130 ? 2.420 5.137 -16.635 1.00 84.81 130 LEU A O 1
ATOM 1029 N N . CYS A 1 131 ? 2.531 7.076 -17.755 1.00 84.50 131 CYS A N 1
ATOM 1030 C CA . CYS A 1 131 ? 2.182 7.924 -16.626 1.00 84.50 131 CYS A CA 1
ATOM 1031 C C . CYS A 1 131 ? 0.737 7.690 -16.171 1.00 84.50 131 CYS A C 1
ATOM 1033 O O . CYS A 1 131 ? 0.515 7.502 -14.973 1.00 84.50 131 CYS A O 1
ATOM 1035 N N . GLU A 1 132 ? -0.222 7.628 -17.099 1.00 83.38 132 GLU A N 1
ATOM 1036 C CA . GLU A 1 132 ? -1.616 7.287 -16.778 1.00 83.38 132 GLU A CA 1
ATOM 1037 C C . GLU A 1 132 ? -1.717 5.913 -16.117 1.00 83.38 132 GLU A C 1
ATOM 1039 O O . GLU A 1 132 ? -2.366 5.759 -15.081 1.00 83.38 132 GLU A O 1
ATOM 1044 N N . LEU A 1 133 ? -1.006 4.921 -16.654 1.00 86.69 133 LEU A N 1
ATOM 1045 C CA . LEU A 1 133 ? -0.988 3.574 -16.096 1.00 86.69 133 LEU A CA 1
ATOM 1046 C C . LEU A 1 133 ? -0.505 3.566 -14.634 1.00 86.69 133 LEU A C 1
ATOM 1048 O O . LEU A 1 133 ? -1.166 2.999 -13.764 1.00 86.69 133 LEU A O 1
ATOM 1052 N N . VAL A 1 134 ? 0.601 4.258 -14.343 1.00 89.00 134 VAL A N 1
ATOM 1053 C CA . VAL A 1 134 ? 1.141 4.410 -12.979 1.00 89.00 134 VAL A CA 1
ATOM 1054 C C . VAL A 1 134 ? 0.166 5.167 -12.065 1.00 89.00 134 VAL A C 1
ATOM 1056 O O . VAL A 1 134 ? 0.071 4.863 -10.873 1.00 89.00 134 VAL A O 1
ATOM 1059 N N . ILE A 1 135 ? -0.588 6.135 -12.594 1.00 85.25 135 ILE A N 1
ATOM 1060 C CA . ILE A 1 135 ? -1.642 6.826 -11.841 1.00 85.25 135 ILE A CA 1
ATOM 1061 C C . ILE A 1 135 ? -2.734 5.835 -11.423 1.00 85.25 135 ILE A C 1
ATOM 1063 O O . ILE A 1 135 ? -3.067 5.789 -10.237 1.00 85.25 135 ILE A O 1
ATOM 1067 N N . TYR A 1 136 ? -3.241 5.023 -12.353 1.00 86.88 136 TYR A N 1
ATOM 1068 C CA . TYR A 1 136 ? -4.276 4.025 -12.070 1.00 86.88 136 TYR A CA 1
ATOM 1069 C C . TYR A 1 136 ? -3.819 2.953 -11.084 1.00 86.88 136 TYR A C 1
ATOM 1071 O O . TYR A 1 136 ? -4.591 2.562 -10.212 1.00 86.88 136 TYR A O 1
ATOM 1079 N N . TRP A 1 137 ? -2.567 2.512 -11.171 1.00 91.25 137 TRP A N 1
ATOM 1080 C CA . TRP A 1 137 ? -1.995 1.556 -10.224 1.00 91.25 137 TRP A CA 1
ATOM 1081 C C . TRP A 1 137 ? -2.078 2.037 -8.780 1.00 91.25 137 TRP A C 1
ATOM 1083 O O . TRP A 1 137 ? -2.635 1.343 -7.929 1.00 91.25 137 TRP A O 1
ATOM 1093 N N . ALA A 1 138 ? -1.605 3.260 -8.521 1.00 89.06 138 ALA A N 1
ATOM 1094 C CA . ALA A 1 138 ? -1.655 3.850 -7.187 1.00 89.06 138 ALA A CA 1
ATOM 1095 C C . ALA A 1 138 ? -3.091 3.889 -6.641 1.00 89.06 138 ALA A C 1
ATOM 1097 O O . ALA A 1 138 ? -3.307 3.712 -5.446 1.00 89.06 138 ALA A O 1
ATOM 1098 N N . TRP A 1 139 ? -4.078 4.080 -7.514 1.00 85.50 139 TRP A N 1
ATOM 1099 C CA . TRP A 1 139 ? -5.491 4.115 -7.151 1.00 85.50 139 TRP A CA 1
ATOM 1100 C C . TRP A 1 139 ? -6.116 2.759 -6.901 1.00 85.50 139 TRP A C 1
ATOM 1102 O O . TRP A 1 139 ? -6.870 2.611 -5.941 1.00 85.50 139 TRP A O 1
ATOM 1112 N N . TRP A 1 140 ? -5.800 1.765 -7.724 1.00 89.31 140 TRP A N 1
ATOM 1113 C CA . TRP A 1 140 ? -6.272 0.401 -7.505 1.00 89.31 140 TRP A CA 1
ATOM 1114 C C . TRP A 1 140 ? -5.723 -0.188 -6.207 1.00 89.31 140 TRP A C 1
ATOM 1116 O O . TRP A 1 140 ? -6.374 -1.037 -5.602 1.00 89.31 140 TRP A O 1
ATOM 1126 N N . ASP A 1 141 ? -4.543 0.260 -5.780 1.00 92.38 141 ASP A N 1
ATOM 1127 C CA . ASP A 1 141 ? -3.837 -0.300 -4.630 1.00 92.38 141 ASP A CA 1
ATOM 1128 C C . ASP A 1 141 ? -3.987 0.539 -3.347 1.00 92.38 141 ASP A C 1
ATOM 1130 O O . ASP A 1 141 ? -3.759 0.026 -2.251 1.00 92.38 141 ASP A O 1
ATOM 1134 N N . LEU A 1 142 ? -4.425 1.802 -3.443 1.00 92.50 142 LEU A N 1
ATOM 1135 C CA . LEU A 1 142 ? -4.637 2.675 -2.282 1.00 92.50 142 LEU A CA 1
ATOM 1136 C C . LEU A 1 142 ? -5.640 2.105 -1.255 1.00 92.50 142 LEU A C 1
ATOM 1138 O O . LEU A 1 142 ? -5.298 2.114 -0.071 1.00 92.50 142 LEU A O 1
ATOM 1142 N N . PRO A 1 143 ? -6.834 1.589 -1.630 1.00 92.25 143 PRO A N 1
ATOM 1143 C CA . PRO A 1 143 ? -7.759 0.998 -0.660 1.00 92.25 143 PRO A CA 1
ATOM 1144 C C . PRO A 1 143 ? -7.128 -0.146 0.135 1.00 92.25 143 PRO A C 1
ATOM 1146 O O . PRO A 1 143 ? -7.288 -0.213 1.351 1.00 92.25 143 PRO A O 1
ATOM 1149 N N . ASP A 1 144 ? -6.376 -1.014 -0.544 1.00 93.44 144 ASP A N 1
ATOM 1150 C CA . ASP A 1 144 ? -5.718 -2.164 0.076 1.00 93.44 144 ASP A CA 1
ATOM 1151 C C . ASP A 1 144 ? -4.599 -1.708 1.017 1.00 93.44 144 ASP A C 1
ATOM 1153 O O . ASP A 1 144 ? -4.491 -2.195 2.139 1.00 93.44 144 ASP A O 1
ATOM 1157 N N . ALA A 1 145 ? -3.815 -0.704 0.621 1.00 94.81 145 ALA A N 1
ATOM 1158 C CA . ALA A 1 145 ? -2.769 -0.130 1.463 1.00 94.81 145 ALA A CA 1
ATOM 1159 C C . ALA A 1 145 ? -3.309 0.561 2.729 1.00 94.81 145 ALA A C 1
ATOM 1161 O O . ALA A 1 145 ? -2.689 0.472 3.797 1.00 94.81 145 ALA A O 1
ATOM 1162 N N . VAL A 1 146 ? -4.458 1.237 2.620 1.00 95.19 146 VAL A N 1
ATOM 1163 C CA . VAL A 1 146 ? -5.179 1.819 3.762 1.00 95.19 146 VAL A CA 1
ATOM 1164 C C . VAL A 1 146 ? -5.684 0.713 4.681 1.00 95.19 146 VAL A C 1
ATOM 1166 O O . VAL A 1 146 ? -5.469 0.786 5.889 1.00 95.19 146 VAL A O 1
ATOM 1169 N N . ASP A 1 147 ? -6.303 -0.326 4.126 1.00 95.19 147 ASP A N 1
ATOM 1170 C CA . ASP A 1 147 ? -6.805 -1.463 4.896 1.00 95.19 147 ASP A CA 1
ATOM 1171 C C . ASP A 1 147 ? -5.664 -2.202 5.622 1.00 95.19 147 ASP A C 1
ATOM 1173 O O . ASP A 1 147 ? -5.803 -2.496 6.809 1.00 95.19 147 ASP A O 1
ATOM 1177 N N . MET A 1 148 ? -4.495 -2.390 4.992 1.00 95.12 148 MET A N 1
ATOM 1178 C CA . MET A 1 148 ? -3.289 -2.904 5.669 1.00 95.12 148 MET A CA 1
ATOM 1179 C C . MET A 1 148 ? -2.908 -2.051 6.885 1.00 95.12 148 MET A C 1
ATOM 1181 O O . MET A 1 148 ? -2.659 -2.582 7.967 1.00 95.12 148 MET A O 1
ATOM 1185 N N . TYR A 1 149 ? -2.887 -0.724 6.729 1.00 96.25 149 TYR A N 1
ATOM 1186 C CA . TYR A 1 149 ? -2.562 0.184 7.829 1.00 96.25 149 TYR A CA 1
ATOM 1187 C C . TYR A 1 149 ? -3.595 0.110 8.963 1.00 96.25 149 TYR A C 1
ATOM 1189 O O . TYR A 1 149 ? -3.227 0.043 10.138 1.00 96.25 149 TYR A O 1
ATOM 1197 N N . VAL A 1 150 ? -4.888 0.113 8.626 1.00 95.62 150 VAL A N 1
ATOM 1198 C CA . VAL A 1 150 ? -5.982 0.026 9.605 1.00 95.62 150 VAL A CA 1
ATOM 1199 C C . VAL A 1 150 ? -5.932 -1.304 10.358 1.00 95.62 150 VAL A C 1
ATOM 1201 O O . VAL A 1 150 ? -6.107 -1.307 11.580 1.00 95.62 150 VAL A O 1
ATOM 1204 N N . PHE A 1 151 ? -5.634 -2.405 9.662 1.00 96.75 151 PHE A N 1
ATOM 1205 C CA . PHE A 1 151 ? -5.414 -3.715 10.270 1.00 96.75 151 PHE A CA 1
ATOM 1206 C C . PHE A 1 151 ? -4.260 -3.659 11.274 1.00 96.75 151 PHE A C 1
ATOM 1208 O O . PHE A 1 151 ? -4.461 -3.952 12.449 1.00 96.75 151 PHE A O 1
ATOM 1215 N N . ASP A 1 152 ? -3.074 -3.204 10.862 1.00 95.88 152 ASP A N 1
ATOM 1216 C CA . ASP A 1 152 ? -1.905 -3.141 11.748 1.00 95.88 152 ASP A CA 1
ATOM 1217 C C . ASP A 1 152 ? -2.141 -2.230 12.965 1.00 95.88 152 ASP A C 1
ATOM 1219 O O . ASP A 1 152 ? -1.709 -2.546 14.074 1.00 95.88 152 ASP A O 1
ATOM 1223 N N . GLN A 1 153 ? -2.877 -1.129 12.799 1.00 95.06 153 GLN A N 1
ATOM 1224 C CA . GLN A 1 153 ? -3.292 -0.270 13.910 1.00 95.06 153 GLN A CA 1
ATOM 1225 C C . GLN A 1 153 ? -4.226 -0.981 14.896 1.00 95.06 153 GLN A C 1
ATOM 1227 O O . GLN A 1 153 ? -4.090 -0.794 16.107 1.00 95.06 153 GLN A O 1
ATOM 1232 N N . ALA A 1 154 ? -5.180 -1.773 14.404 1.00 94.56 154 ALA A N 1
ATOM 1233 C CA . ALA A 1 154 ? -6.070 -2.556 15.257 1.00 94.56 154 ALA A CA 1
ATOM 1234 C C . ALA A 1 154 ? -5.302 -3.651 16.008 1.00 94.56 154 ALA A C 1
ATOM 1236 O O . ALA A 1 154 ? -5.478 -3.793 17.216 1.00 94.56 154 ALA A O 1
ATOM 1237 N N . VAL A 1 155 ? -4.357 -4.327 15.346 1.00 95.50 155 VAL A N 1
ATOM 1238 C CA . VAL A 1 155 ? -3.445 -5.285 15.994 1.00 95.50 155 VAL A CA 1
ATOM 1239 C C . VAL A 1 155 ? -2.621 -4.617 17.097 1.00 95.50 155 VAL A C 1
ATOM 1241 O O . VAL A 1 155 ? -2.557 -5.125 18.212 1.00 95.50 155 VAL A O 1
ATOM 1244 N N . GLN A 1 156 ? -2.029 -3.451 16.833 1.00 94.31 156 GLN A N 1
ATOM 1245 C CA . GLN A 1 156 ? -1.258 -2.717 17.844 1.00 94.31 156 GLN A CA 1
ATOM 1246 C C . GLN A 1 156 ? -2.110 -2.342 19.063 1.00 94.31 156 GLN A C 1
ATOM 1248 O O . GLN A 1 156 ? -1.651 -2.467 20.199 1.00 94.31 156 GLN A O 1
ATOM 1253 N N . ARG A 1 157 ? -3.355 -1.899 18.848 1.00 93.81 157 ARG A N 1
ATOM 1254 C CA . ARG A 1 157 ? -4.283 -1.585 19.945 1.00 93.81 157 ARG A CA 1
ATOM 1255 C C . ARG A 1 157 ? -4.708 -2.831 20.709 1.00 93.81 157 ARG A C 1
ATOM 1257 O O . ARG A 1 157 ? -4.756 -2.781 21.934 1.00 93.81 157 ARG A O 1
ATOM 1264 N N . PHE A 1 158 ? -4.970 -3.929 20.010 1.00 94.19 158 PHE A N 1
ATOM 1265 C CA . PHE A 1 158 ? -5.282 -5.218 20.615 1.00 94.19 158 PHE A CA 1
ATOM 1266 C C . PHE A 1 158 ? -4.150 -5.677 21.544 1.00 94.19 158 PHE A C 1
ATOM 1268 O O . PHE A 1 158 ? -4.383 -5.987 22.711 1.00 94.19 158 PHE A O 1
ATOM 1275 N N . GLU A 1 159 ? -2.908 -5.629 21.066 1.00 93.00 159 GLU A N 1
ATOM 1276 C CA . GLU A 1 159 ? -1.731 -6.006 21.851 1.00 93.00 159 GLU A CA 1
ATOM 1277 C C . GLU A 1 159 ? -1.501 -5.087 23.054 1.00 93.00 159 GLU A C 1
ATOM 1279 O O . GLU A 1 159 ? -1.202 -5.552 24.159 1.00 93.00 159 GLU A O 1
ATOM 1284 N N . ALA A 1 160 ? -1.704 -3.780 22.878 1.00 91.88 160 ALA A N 1
ATOM 1285 C CA . ALA A 1 160 ? -1.639 -2.824 23.978 1.00 91.88 160 ALA A CA 1
ATOM 1286 C C . ALA A 1 160 ? -2.705 -3.118 25.047 1.00 91.88 160 ALA A C 1
ATOM 1288 O O . ALA A 1 160 ? -2.401 -3.087 26.234 1.00 91.88 160 ALA A O 1
ATOM 1289 N N . LEU A 1 161 ? -3.937 -3.450 24.648 1.00 91.44 161 LEU A N 1
ATOM 1290 C CA . LEU A 1 161 ? -5.013 -3.818 25.576 1.00 91.44 161 LEU A CA 1
ATOM 1291 C C . LEU A 1 161 ? -4.731 -5.130 26.311 1.00 91.44 161 LEU A C 1
ATOM 1293 O O . LEU A 1 161 ? -5.027 -5.239 27.502 1.00 91.44 161 LEU A O 1
ATOM 1297 N N . ARG A 1 162 ? -4.165 -6.114 25.609 1.00 89.88 162 ARG A N 1
ATOM 1298 C CA . ARG A 1 162 ? -3.822 -7.430 26.157 1.00 89.88 162 ARG A CA 1
ATOM 1299 C C . ARG A 1 162 ? -2.746 -7.322 27.234 1.00 89.88 162 ARG A C 1
ATOM 1301 O O . ARG A 1 162 ? -2.871 -7.916 28.300 1.00 89.88 162 ARG A O 1
ATOM 1308 N N . THR A 1 163 ? -1.707 -6.539 26.957 1.00 89.44 163 THR A N 1
ATOM 1309 C CA . THR A 1 163 ? -0.539 -6.377 27.837 1.00 89.44 163 THR A CA 1
ATOM 1310 C C . THR A 1 163 ? -0.747 -5.349 28.949 1.00 89.44 163 THR A C 1
ATOM 1312 O O . THR A 1 163 ? 0.023 -5.323 29.911 1.00 89.44 163 THR A O 1
ATOM 1315 N N . ALA A 1 164 ? -1.778 -4.505 28.856 1.00 88.06 164 ALA A N 1
ATOM 1316 C CA . ALA A 1 164 ? -2.006 -3.446 29.824 1.00 88.06 164 ALA A CA 1
ATOM 1317 C C . ALA A 1 164 ? -2.325 -3.989 31.229 1.00 88.06 164 ALA A C 1
ATOM 1319 O O . ALA A 1 164 ? -3.326 -4.673 31.477 1.00 88.06 164 ALA A O 1
ATOM 1320 N N . THR A 1 165 ? -1.484 -3.611 32.188 1.00 81.12 165 THR A N 1
ATOM 1321 C CA . THR A 1 165 ? -1.650 -3.928 33.605 1.00 81.12 165 THR A CA 1
ATOM 1322 C C . THR A 1 165 ? -2.455 -2.829 34.303 1.00 81.12 165 THR A C 1
ATOM 1324 O O . THR A 1 165 ? -2.172 -1.641 34.175 1.00 81.12 165 THR A O 1
ATOM 1327 N N . GLY A 1 166 ? -3.493 -3.222 35.046 1.00 82.50 166 GLY A N 1
ATOM 1328 C CA . GLY A 1 166 ? -4.360 -2.297 35.785 1.00 82.50 166 GLY A CA 1
ATOM 1329 C C . GLY A 1 166 ? -5.638 -1.863 35.056 1.00 82.50 166 GLY A C 1
ATOM 1330 O O . GLY A 1 166 ? -6.031 -2.427 34.029 1.00 82.50 166 GLY A O 1
ATOM 1331 N N . ALA A 1 167 ? -6.331 -0.890 35.652 1.00 82.44 167 ALA A N 1
ATOM 1332 C CA . ALA A 1 167 ? -7.578 -0.343 35.124 1.00 82.44 167 ALA A CA 1
ATOM 1333 C C . ALA A 1 167 ? -7.319 0.492 33.862 1.00 82.44 167 ALA A C 1
ATOM 1335 O O . ALA A 1 167 ? -6.344 1.239 33.791 1.00 82.44 167 ALA A O 1
ATOM 1336 N N . MET A 1 168 ? -8.199 0.366 32.866 1.00 88.06 168 MET A N 1
ATOM 1337 C CA . MET A 1 168 ? -8.084 1.152 31.638 1.00 88.06 168 MET A CA 1
ATOM 1338 C C . MET A 1 168 ? -8.453 2.616 31.908 1.00 88.06 168 MET A C 1
ATOM 1340 O O . MET A 1 168 ? -9.409 2.864 32.644 1.00 88.06 168 MET A O 1
A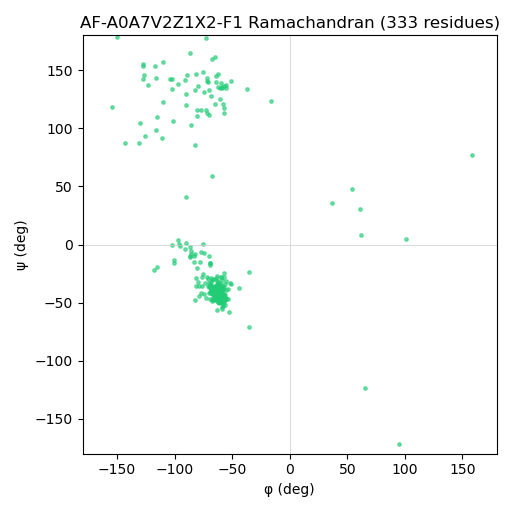TOM 1344 N N . PRO A 1 169 ? -7.744 3.586 31.305 1.00 89.31 169 PRO A N 1
ATOM 1345 C CA . PRO A 1 169 ? -8.122 4.993 31.390 1.00 89.31 169 PRO A CA 1
ATOM 1346 C C . PRO A 1 169 ? -9.568 5.229 30.917 1.00 89.31 169 PRO A C 1
ATOM 1348 O O . PRO A 1 169 ? -9.976 4.695 29.884 1.00 89.31 169 PRO A O 1
ATOM 1351 N N . GLU A 1 170 ? -10.341 6.057 31.631 1.00 87.62 170 GLU A N 1
ATOM 1352 C CA . GLU A 1 170 ? -11.776 6.258 31.341 1.00 87.62 170 GLU A CA 1
ATOM 1353 C C . GLU A 1 170 ? -12.025 6.810 29.929 1.00 87.62 170 GLU A C 1
ATOM 1355 O O . GLU A 1 170 ? -12.990 6.440 29.270 1.00 87.62 170 GLU A O 1
ATOM 1360 N N . ASN A 1 171 ? -11.120 7.640 29.405 1.00 89.88 171 ASN A N 1
ATOM 1361 C CA . ASN A 1 171 ? -11.209 8.134 28.030 1.00 89.88 171 ASN A CA 1
ATOM 1362 C C . ASN A 1 171 ? -11.125 7.002 26.989 1.00 89.88 171 ASN A C 1
ATOM 1364 O O . ASN A 1 171 ? -11.771 7.082 25.946 1.00 89.88 171 ASN A O 1
ATOM 1368 N N . VAL A 1 172 ? -10.355 5.945 27.269 1.00 89.56 172 VAL A N 1
ATOM 1369 C CA . VAL A 1 172 ? -10.264 4.756 26.410 1.00 89.56 172 VAL A CA 1
ATOM 1370 C C . VAL A 1 172 ? -11.548 3.940 26.523 1.00 89.56 172 VAL A C 1
ATOM 1372 O O . VAL A 1 172 ? -12.137 3.589 25.502 1.00 89.56 172 VAL A O 1
ATOM 1375 N N . VAL A 1 173 ? -12.032 3.708 27.747 1.00 89.50 173 VAL A N 1
ATOM 1376 C CA . VAL A 1 173 ? -13.299 2.999 28.003 1.00 89.50 173 VAL A CA 1
ATOM 1377 C C . VAL A 1 173 ? -14.461 3.686 27.283 1.00 89.50 173 VAL A C 1
ATOM 1379 O O . VAL A 1 173 ? -15.230 3.027 26.583 1.00 89.50 173 VAL A O 1
ATOM 1382 N N . GLN A 1 174 ? -14.553 5.014 27.383 1.00 89.31 174 GLN A N 1
ATOM 1383 C CA . GLN A 1 174 ? -15.581 5.808 26.716 1.00 89.31 174 GLN A CA 1
ATOM 1384 C C . GLN A 1 174 ? -15.487 5.711 25.188 1.00 89.31 174 GLN A C 1
ATOM 1386 O O . GLN A 1 174 ? -16.518 5.606 24.525 1.00 89.31 174 GLN A O 1
ATOM 1391 N N . ALA A 1 175 ? -14.280 5.703 24.613 1.00 89.75 175 ALA A N 1
ATOM 1392 C CA . ALA A 1 175 ? -14.107 5.543 23.170 1.00 89.75 175 ALA A CA 1
ATOM 1393 C C . ALA A 1 175 ? -14.633 4.180 22.678 1.00 89.75 175 ALA A C 1
ATOM 1395 O O . ALA A 1 175 ? -15.359 4.126 21.685 1.00 89.75 175 ALA A O 1
ATOM 1396 N N . TYR A 1 176 ? -14.341 3.091 23.399 1.00 91.75 176 TYR A N 1
ATOM 1397 C CA . TYR A 1 176 ? -14.881 1.764 23.075 1.00 91.75 176 TYR A CA 1
ATOM 1398 C C . TYR A 1 176 ? -16.385 1.661 23.316 1.00 91.75 176 TYR A C 1
ATOM 1400 O O . TYR A 1 176 ? -17.080 1.024 22.530 1.00 91.75 176 TYR A O 1
ATOM 1408 N N . ARG A 1 177 ? -16.911 2.321 24.352 1.00 90.81 177 ARG A N 1
ATOM 1409 C CA . ARG A 1 177 ? -18.355 2.399 24.613 1.00 90.81 177 ARG A CA 1
ATOM 1410 C C . ARG A 1 177 ? -19.103 2.995 23.419 1.00 90.81 177 ARG A C 1
ATOM 1412 O O . ARG A 1 177 ? -20.095 2.419 22.978 1.00 90.81 177 ARG A O 1
ATOM 1419 N N . VAL A 1 178 ? -18.587 4.100 22.871 1.00 89.75 178 VAL A N 1
ATOM 1420 C CA . VAL A 1 178 ? -19.127 4.740 21.661 1.00 89.75 178 VAL A CA 1
ATOM 1421 C C . VAL A 1 178 ? -18.995 3.817 20.449 1.00 89.75 178 VAL A C 1
ATOM 1423 O O . VAL A 1 178 ? -19.978 3.604 19.747 1.00 89.75 178 VAL A O 1
ATOM 1426 N N . ALA A 1 179 ? -17.820 3.217 20.231 1.00 87.62 179 ALA A N 1
ATOM 1427 C CA . ALA A 1 179 ? -17.582 2.324 19.093 1.00 87.62 179 ALA A CA 1
ATOM 1428 C C . ALA A 1 179 ? -18.471 1.065 19.106 1.00 87.62 179 ALA A C 1
ATOM 1430 O O . ALA A 1 179 ? -18.865 0.577 18.051 1.00 87.62 179 ALA A O 1
ATOM 1431 N N . LEU A 1 180 ? -18.804 0.552 20.293 1.00 89.88 180 LEU A N 1
ATOM 1432 C CA . LEU A 1 180 ? -19.688 -0.601 20.486 1.00 89.88 180 LEU A CA 1
ATOM 1433 C C . LEU A 1 180 ? -21.180 -0.223 20.537 1.00 89.88 180 LEU A C 1
ATOM 1435 O O . LEU A 1 180 ? -22.020 -1.106 20.704 1.00 89.88 180 LEU A O 1
ATOM 1439 N N . GLY A 1 181 ? -21.523 1.069 20.451 1.00 88.06 181 GLY A N 1
ATOM 1440 C CA . GLY A 1 181 ? -22.907 1.547 20.532 1.00 88.06 181 GLY A CA 1
ATOM 1441 C C . GLY A 1 181 ? -23.597 1.214 21.859 1.00 88.06 181 GLY A C 1
ATOM 1442 O O . GLY A 1 181 ? -24.803 0.971 21.890 1.00 88.06 181 GLY A O 1
ATOM 1443 N N . ARG A 1 182 ? -22.840 1.137 22.961 1.00 88.12 182 ARG A N 1
ATOM 1444 C CA . ARG A 1 182 ? -23.367 0.749 24.277 1.00 88.12 182 ARG A CA 1
ATOM 1445 C C . ARG A 1 182 ? -23.865 1.973 25.061 1.00 88.12 182 ARG A C 1
ATOM 1447 O O . ARG A 1 182 ? -23.265 3.044 24.953 1.00 88.12 182 ARG A O 1
ATOM 1454 N N . PRO A 1 183 ? -24.928 1.829 25.877 1.00 86.31 183 PRO A N 1
ATOM 1455 C CA . PRO A 1 183 ? -25.433 2.920 26.710 1.00 86.31 183 PRO A CA 1
ATOM 1456 C C . PRO A 1 183 ? -24.411 3.340 27.776 1.00 86.31 183 PRO A C 1
ATOM 1458 O O . PRO A 1 183 ? -23.488 2.590 28.103 1.00 86.31 183 PRO A O 1
ATOM 1461 N N . ALA A 1 184 ? -24.582 4.546 28.324 1.00 81.50 184 ALA A N 1
ATOM 1462 C CA . ALA A 1 184 ? -23.638 5.156 29.262 1.00 81.50 184 ALA A CA 1
ATOM 1463 C C . ALA A 1 184 ? -23.388 4.291 30.510 1.00 81.50 184 ALA A C 1
ATOM 1465 O O . ALA A 1 184 ? -22.251 4.209 30.974 1.00 81.50 184 ALA A O 1
ATOM 1466 N N . GLU A 1 185 ? -24.419 3.600 31.013 1.00 81.44 185 GLU A N 1
ATOM 1467 C CA . GLU A 1 185 ? -24.304 2.760 32.211 1.00 81.44 185 GLU A CA 1
ATOM 1468 C C . GLU A 1 185 ? -23.731 1.359 31.938 1.00 81.44 185 GLU A C 1
ATOM 1470 O O . GLU A 1 185 ? -23.442 0.618 32.880 1.00 81.44 185 GLU A O 1
ATOM 1475 N N . ALA A 1 186 ? -23.549 0.963 30.672 1.00 84.81 186 ALA A N 1
ATOM 1476 C CA . ALA A 1 186 ? -23.017 -0.355 30.352 1.00 84.81 186 ALA A CA 1
ATOM 1477 C C . ALA A 1 186 ? -21.542 -0.469 30.764 1.00 84.81 186 ALA A C 1
ATOM 1479 O O . ALA A 1 186 ? -20.684 0.339 30.378 1.00 84.81 186 ALA A O 1
ATOM 1480 N N . L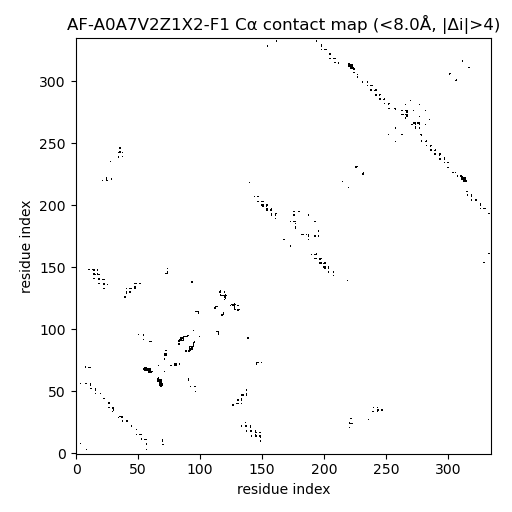YS A 1 187 ? -21.241 -1.526 31.523 1.00 86.75 187 LYS A N 1
ATOM 1481 C CA . LYS A 1 187 ? -19.873 -1.902 31.871 1.00 86.75 187 LYS A CA 1
ATOM 1482 C C . LYS A 1 187 ? -19.195 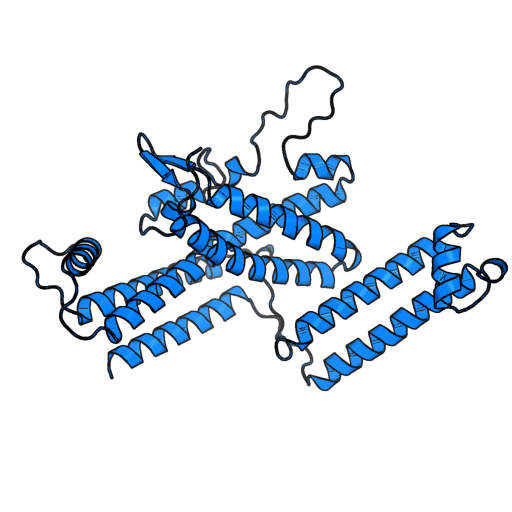-2.491 30.635 1.00 86.75 187 LYS A C 1
ATOM 1484 O O . LYS A 1 187 ? -19.608 -3.540 30.158 1.00 86.75 187 LYS A O 1
ATOM 1489 N N . ILE A 1 188 ? -18.155 -1.819 30.151 1.00 91.81 188 ILE A N 1
ATOM 1490 C CA . ILE A 1 188 ? -17.291 -2.327 29.083 1.00 91.81 188 ILE A CA 1
ATOM 1491 C C . ILE A 1 188 ? -16.155 -3.108 29.731 1.00 91.81 188 ILE A C 1
ATOM 1493 O O . ILE A 1 188 ? -15.404 -2.568 30.549 1.00 91.81 188 ILE A O 1
ATOM 1497 N N . THR A 1 189 ? -16.052 -4.387 29.398 1.00 90.81 189 THR A N 1
ATOM 1498 C CA . THR A 1 189 ? -14.960 -5.245 29.854 1.00 90.81 189 THR A CA 1
ATOM 1499 C C . THR A 1 189 ? -13.763 -5.138 28.914 1.00 90.81 189 THR A C 1
ATOM 1501 O O . THR A 1 189 ? -13.862 -4.644 27.792 1.00 90.81 189 THR A O 1
ATOM 1504 N N . ARG A 1 190 ? -12.597 -5.609 29.364 1.00 89.81 190 ARG A N 1
ATOM 1505 C CA . ARG A 1 190 ? -11.422 -5.714 28.489 1.00 89.81 190 ARG A CA 1
ATOM 1506 C C . ARG A 1 190 ? -11.669 -6.688 27.335 1.00 89.81 190 ARG A C 1
ATOM 1508 O O . ARG A 1 190 ? -11.228 -6.413 26.226 1.00 89.81 190 ARG A O 1
ATOM 1515 N N . GLU A 1 191 ? -12.397 -7.772 27.586 1.00 90.94 191 GLU A N 1
ATOM 1516 C CA . GLU A 1 191 ? -12.796 -8.742 26.560 1.00 90.94 191 GLU A CA 1
ATOM 1517 C C . GLU A 1 191 ? -13.635 -8.078 25.463 1.00 90.94 191 GLU A C 1
ATOM 1519 O O . GLU A 1 191 ? -13.350 -8.283 24.287 1.00 90.94 191 GLU A O 1
ATOM 1524 N N . ASP A 1 192 ? -14.569 -7.186 25.820 1.00 91.88 192 ASP A N 1
ATOM 1525 C CA . ASP A 1 192 ? -15.344 -6.410 24.839 1.00 91.88 192 ASP A CA 1
ATOM 1526 C C . ASP A 1 192 ? -14.444 -5.521 23.962 1.00 91.88 192 ASP A C 1
ATOM 1528 O O . ASP A 1 192 ? -14.678 -5.375 22.763 1.00 91.88 192 ASP A O 1
ATOM 1532 N N . MET A 1 193 ? -13.400 -4.916 24.543 1.00 93.38 193 MET A N 1
ATOM 1533 C CA . MET A 1 193 ? -12.452 -4.076 23.798 1.00 93.38 193 MET A CA 1
ATOM 1534 C C . MET A 1 193 ? -11.565 -4.906 22.863 1.00 93.38 193 MET A C 1
ATOM 1536 O O . MET A 1 193 ? -11.340 -4.510 21.721 1.00 93.38 193 MET A O 1
ATOM 1540 N N . LEU A 1 194 ? -11.085 -6.064 23.330 1.00 93.62 194 LEU A N 1
ATOM 1541 C CA . LEU A 1 194 ? -10.302 -7.000 22.520 1.00 93.62 194 LEU A CA 1
ATOM 1542 C C . LEU A 1 194 ? -11.138 -7.548 21.358 1.00 93.62 194 LEU A C 1
ATOM 1544 O O . LEU A 1 194 ? -10.676 -7.537 20.216 1.00 93.62 194 LEU A O 1
ATOM 1548 N N . ALA A 1 195 ? -12.383 -7.949 21.626 1.00 93.12 195 ALA A N 1
ATOM 1549 C CA . ALA A 1 195 ? -13.332 -8.371 20.602 1.00 93.12 195 ALA A CA 1
ATOM 1550 C C . ALA A 1 195 ? -13.594 -7.248 19.586 1.00 93.12 195 ALA A C 1
ATOM 1552 O O . ALA A 1 195 ? -13.542 -7.489 18.385 1.00 93.12 195 ALA A O 1
ATOM 1553 N N . CYS A 1 196 ? -13.759 -6.003 20.045 1.00 94.06 196 CYS A N 1
ATOM 1554 C CA . CYS A 1 196 ? -13.946 -4.845 19.169 1.00 94.06 196 CYS A CA 1
ATOM 1555 C C . CYS A 1 196 ? -12.780 -4.643 18.184 1.00 94.06 196 CYS A C 1
ATOM 1557 O O . CYS A 1 196 ? -13.009 -4.405 16.996 1.00 94.06 196 CYS A O 1
ATOM 1559 N N . GLU A 1 197 ? -11.527 -4.744 18.643 1.00 95.12 197 GLU A N 1
ATOM 1560 C CA . GLU A 1 197 ? -10.367 -4.619 17.749 1.00 95.12 197 GLU A CA 1
ATOM 1561 C C . GLU A 1 197 ? -10.219 -5.834 16.816 1.00 95.12 197 GLU A C 1
ATOM 1563 O O . GLU A 1 197 ? -9.896 -5.657 15.640 1.00 95.12 197 GLU A O 1
ATOM 1568 N N . ALA A 1 198 ? -10.539 -7.049 17.276 1.00 94.94 198 ALA A N 1
ATOM 1569 C CA . ALA A 1 198 ? -10.581 -8.231 16.412 1.00 94.94 198 ALA A CA 1
ATOM 1570 C C . ALA A 1 198 ? -11.670 -8.119 15.325 1.00 94.94 198 ALA A C 1
ATOM 1572 O O . ALA A 1 198 ? -11.437 -8.492 14.173 1.00 94.94 198 ALA A O 1
ATOM 1573 N N . ASP A 1 199 ? -12.829 -7.548 15.653 1.00 94.25 199 ASP A N 1
ATOM 1574 C CA . ASP A 1 199 ? -13.912 -7.289 14.701 1.00 94.25 199 ASP A CA 1
ATOM 1575 C C . ASP A 1 199 ? -13.528 -6.213 13.680 1.00 94.25 199 ASP A C 1
ATOM 1577 O O . ASP A 1 199 ? -13.897 -6.313 12.509 1.00 94.25 199 ASP A O 1
ATOM 1581 N N . LYS A 1 200 ? -12.754 -5.193 14.079 1.00 94.06 200 LYS A N 1
ATOM 1582 C CA . LYS A 1 200 ? -12.181 -4.217 13.134 1.00 94.06 200 LYS A CA 1
ATOM 1583 C C . LYS A 1 200 ? -11.264 -4.901 12.125 1.00 94.06 200 LYS A C 1
ATOM 1585 O O . LYS A 1 200 ? -11.396 -4.644 10.929 1.00 94.06 200 LYS A O 1
ATOM 1590 N N . CYS A 1 201 ? -10.383 -5.790 12.588 1.00 96.25 201 CYS A N 1
ATOM 1591 C CA . CYS A 1 201 ? -9.544 -6.600 11.707 1.00 96.25 201 CYS A CA 1
ATOM 1592 C C . CYS A 1 201 ? -10.391 -7.459 10.760 1.00 96.25 201 CYS A C 1
ATOM 1594 O O . CYS A 1 201 ? -10.137 -7.460 9.559 1.00 96.25 201 CYS A O 1
ATOM 1596 N N . GLN A 1 202 ? -11.430 -8.135 11.263 1.00 96.38 202 GLN A N 1
ATOM 1597 C CA . GLN A 1 202 ? -12.321 -8.947 10.428 1.00 96.38 202 GLN A CA 1
ATOM 1598 C C . GLN A 1 202 ? -13.004 -8.111 9.337 1.00 96.38 202 GLN A C 1
ATOM 1600 O O . GLN A 1 202 ? -12.960 -8.490 8.172 1.00 96.38 202 GLN A O 1
ATOM 1605 N N . ARG A 1 203 ? -13.548 -6.934 9.678 1.00 94.31 203 ARG A N 1
ATOM 1606 C CA . ARG A 1 203 ? -14.175 -6.031 8.695 1.00 94.31 203 ARG A CA 1
ATOM 1607 C C . ARG A 1 203 ? -13.213 -5.612 7.586 1.00 94.31 203 ARG A C 1
ATOM 1609 O O . ARG A 1 203 ? -13.624 -5.511 6.433 1.00 94.31 203 ARG A O 1
ATOM 1616 N N . VAL A 1 204 ? -11.945 -5.368 7.922 1.00 94.69 204 VAL A N 1
ATOM 1617 C CA . VAL A 1 204 ? -10.901 -5.092 6.925 1.00 94.69 204 VAL A CA 1
ATOM 1618 C C . VAL A 1 204 ? -10.732 -6.281 5.974 1.00 94.69 204 VAL A C 1
ATOM 1620 O O . VAL A 1 204 ? -10.750 -6.091 4.758 1.00 94.69 204 VAL A O 1
ATOM 1623 N N . LEU A 1 205 ? -10.607 -7.498 6.512 1.00 95.69 205 LEU A N 1
ATOM 1624 C CA . LEU A 1 205 ? -10.443 -8.712 5.705 1.00 95.69 205 LEU A CA 1
ATOM 1625 C C . LEU A 1 205 ? -11.648 -8.964 4.797 1.00 95.69 205 LEU A C 1
ATOM 1627 O O . LEU A 1 205 ? -11.461 -9.307 3.634 1.00 95.69 205 LEU A O 1
ATOM 1631 N N . ASP A 1 206 ? -12.866 -8.761 5.299 1.00 94.25 206 ASP A N 1
ATOM 1632 C CA . ASP A 1 206 ? -14.095 -8.975 4.533 1.00 94.25 206 ASP A CA 1
ATOM 1633 C C . ASP A 1 206 ? -14.195 -7.988 3.362 1.00 94.25 206 ASP A C 1
ATOM 1635 O O . ASP A 1 206 ? -14.476 -8.386 2.230 1.00 94.25 206 ASP A O 1
ATOM 1639 N N . ARG A 1 207 ? -13.895 -6.701 3.598 1.00 91.12 207 ARG A N 1
ATOM 1640 C CA . ARG A 1 207 ? -13.857 -5.688 2.529 1.00 91.12 207 ARG A CA 1
ATOM 1641 C C . ARG A 1 207 ? -12.791 -5.996 1.488 1.00 91.12 207 ARG A C 1
ATOM 1643 O O . ARG A 1 207 ? -13.042 -5.840 0.294 1.00 91.12 207 ARG A O 1
ATOM 1650 N N . TRP A 1 208 ? -11.605 -6.414 1.923 1.00 93.50 208 TRP A N 1
ATOM 1651 C CA . TRP A 1 208 ? -10.536 -6.790 1.006 1.00 93.50 208 TRP A CA 1
ATOM 1652 C C . TRP A 1 208 ? -10.938 -8.014 0.179 1.00 93.50 208 TRP A C 1
ATOM 1654 O O . TRP A 1 208 ? -10.843 -7.970 -1.045 1.00 93.50 208 TRP A O 1
ATOM 1664 N N . ALA A 1 209 ? -11.471 -9.063 0.808 1.00 92.81 209 ALA A N 1
ATOM 1665 C CA . ALA A 1 209 ? -11.956 -10.256 0.116 1.00 92.81 209 ALA A CA 1
ATOM 1666 C C . ALA A 1 209 ? -12.968 -9.901 -0.987 1.00 92.81 209 ALA A C 1
ATOM 1668 O O . ALA A 1 209 ? -12.787 -10.306 -2.133 1.00 92.81 209 ALA A O 1
ATOM 1669 N N . GLN A 1 210 ? -13.950 -9.046 -0.681 1.00 91.56 210 GLN A N 1
ATOM 1670 C CA . GLN A 1 210 ? -14.925 -8.555 -1.664 1.00 91.56 210 GLN A CA 1
ATOM 1671 C C . GLN A 1 210 ? -14.271 -7.810 -2.842 1.00 91.56 210 GLN A C 1
ATOM 1673 O O . GLN A 1 210 ? -14.702 -7.949 -3.991 1.00 91.56 210 GLN A O 1
ATOM 1678 N N . ARG A 1 211 ? -13.217 -7.019 -2.592 1.00 89.44 211 ARG A N 1
ATOM 1679 C CA . ARG A 1 211 ? -12.452 -6.364 -3.668 1.00 89.44 211 ARG A CA 1
ATOM 1680 C C . ARG A 1 211 ? -11.682 -7.368 -4.522 1.00 89.44 211 ARG A C 1
ATOM 1682 O O . ARG A 1 211 ? -11.668 -7.210 -5.738 1.00 89.44 211 ARG A O 1
ATOM 1689 N N . CYS A 1 212 ? -11.081 -8.392 -3.919 1.00 87.50 212 CYS A N 1
ATOM 1690 C CA . CYS A 1 212 ? -10.403 -9.462 -4.655 1.00 87.50 212 CYS A CA 1
ATOM 1691 C C . CYS A 1 212 ? -11.378 -10.264 -5.530 1.00 87.50 212 CYS A C 1
ATOM 1693 O O . CYS A 1 212 ? -11.060 -10.549 -6.677 1.00 87.50 212 CYS A O 1
ATOM 1695 N N . GLU A 1 213 ? -12.580 -10.573 -5.042 1.00 86.25 213 GLU A N 1
ATOM 1696 C CA . GLU A 1 213 ? -13.598 -11.315 -5.808 1.00 86.25 213 GLU A CA 1
ATOM 1697 C C . GLU A 1 213 ? -14.145 -10.533 -7.012 1.00 86.25 213 GLU A C 1
ATOM 1699 O O . GLU A 1 213 ? -14.528 -11.120 -8.022 1.00 86.25 213 GLU A O 1
ATOM 1704 N N . SER A 1 214 ? -14.176 -9.203 -6.918 1.00 82.75 214 SER A N 1
ATOM 1705 C CA . SER A 1 214 ? -14.676 -8.310 -7.974 1.00 82.75 214 SER A CA 1
ATOM 1706 C C . SER A 1 214 ? -13.572 -7.736 -8.870 1.00 82.75 214 SER A C 1
ATOM 1708 O O . SER A 1 214 ? -13.849 -6.917 -9.758 1.00 82.75 214 SER A O 1
ATOM 1710 N N . VAL A 1 215 ? -12.316 -8.149 -8.658 1.00 85.31 215 VAL A N 1
ATOM 1711 C CA . VAL A 1 215 ? -11.165 -7.615 -9.383 1.00 85.31 215 VAL A CA 1
ATOM 1712 C C . VAL A 1 215 ? -11.199 -8.071 -10.842 1.00 85.31 215 VAL A C 1
ATOM 1714 O O . VAL A 1 215 ? -11.412 -9.237 -11.162 1.00 85.31 215 VAL A O 1
ATOM 1717 N N . GLN A 1 216 ? -10.988 -7.131 -11.761 1.00 82.56 216 GLN A N 1
ATOM 1718 C CA . GLN A 1 216 ? -10.876 -7.464 -13.178 1.00 82.56 216 GLN A CA 1
ATOM 1719 C C . GLN A 1 216 ? -9.509 -8.106 -13.466 1.00 82.56 216 GLN A C 1
ATOM 1721 O O . GLN A 1 216 ? -8.526 -7.693 -12.844 1.00 82.56 216 GLN A O 1
ATOM 1726 N N . PRO A 1 217 ? -9.389 -9.024 -14.447 1.00 79.44 217 PRO A N 1
ATOM 1727 C CA . PRO A 1 217 ? -8.136 -9.735 -14.719 1.00 79.44 217 PRO A CA 1
ATOM 1728 C C . PRO A 1 217 ? -6.917 -8.828 -14.936 1.00 79.44 217 PRO A C 1
ATOM 1730 O O . PRO A 1 217 ? -5.837 -9.116 -14.443 1.00 79.44 217 PRO A O 1
ATOM 1733 N N . TYR A 1 218 ? -7.093 -7.686 -15.606 1.00 78.19 218 TYR A N 1
ATOM 1734 C CA . TYR A 1 218 ? -6.017 -6.719 -15.873 1.00 78.19 218 TYR A CA 1
ATOM 1735 C C . TYR A 1 218 ? -5.599 -5.880 -14.649 1.00 78.19 218 TYR A C 1
ATOM 1737 O O . TYR A 1 218 ? -4.649 -5.104 -14.727 1.00 78.19 218 TYR A O 1
ATOM 1745 N N . ARG A 1 219 ? -6.329 -5.984 -13.532 1.00 84.00 219 ARG A N 1
ATOM 1746 C CA . ARG A 1 219 ? -6.015 -5.320 -12.256 1.00 84.00 219 ARG A CA 1
ATOM 1747 C C . ARG A 1 219 ? -5.342 -6.263 -11.259 1.00 84.00 219 ARG A C 1
ATOM 1749 O O . ARG A 1 219 ? -4.803 -5.767 -10.262 1.00 84.00 219 ARG A O 1
ATOM 1756 N N . ILE A 1 220 ? -5.379 -7.574 -11.529 1.00 85.19 220 ILE A N 1
ATOM 1757 C CA . ILE A 1 220 ? -4.703 -8.601 -10.734 1.00 85.19 220 ILE A CA 1
ATOM 1758 C C . ILE A 1 220 ? -3.218 -8.264 -10.678 1.00 85.19 220 ILE A C 1
ATOM 1760 O O . ILE A 1 220 ? -2.622 -7.860 -11.673 1.00 85.19 220 ILE A O 1
ATOM 1764 N N . LEU A 1 221 ? -2.655 -8.399 -9.483 1.00 86.50 221 LEU A N 1
ATOM 1765 C CA . LEU A 1 221 ? -1.233 -8.238 -9.247 1.00 86.50 221 LEU A CA 1
ATOM 1766 C C . LEU A 1 221 ? -0.622 -9.628 -9.139 1.00 86.50 221 LEU A C 1
ATOM 1768 O O . LEU A 1 221 ? -0.834 -10.317 -8.141 1.00 86.50 221 LEU A O 1
ATOM 1772 N N . LEU A 1 222 ? 0.107 -10.056 -10.158 1.00 81.75 222 LEU A N 1
ATOM 1773 C CA . LEU A 1 222 ? 0.742 -11.361 -10.189 1.00 81.75 222 LEU A CA 1
ATOM 1774 C C . LEU A 1 222 ? 2.038 -11.318 -9.387 1.00 81.75 222 LEU A C 1
ATOM 1776 O O . LEU A 1 222 ? 3.045 -10.706 -9.751 1.00 81.75 222 LEU A O 1
ATOM 1780 N N . GLY A 1 223 ? 1.997 -12.012 -8.258 1.00 70.25 223 GLY A N 1
ATOM 1781 C CA . GLY A 1 223 ? 3.175 -12.387 -7.512 1.00 70.25 223 GLY A CA 1
ATOM 1782 C C . GLY A 1 223 ? 3.809 -13.631 -8.116 1.00 70.25 223 GLY A C 1
ATOM 1783 O O . GLY A 1 223 ? 3.139 -14.529 -8.621 1.00 70.25 223 GLY A O 1
ATOM 1784 N N . TYR A 1 224 ? 5.126 -13.684 -8.021 1.00 64.88 224 TYR A N 1
ATOM 1785 C CA . TYR A 1 224 ? 5.908 -14.880 -8.278 1.00 64.88 224 TYR A CA 1
ATOM 1786 C C . TYR A 1 224 ? 6.689 -15.114 -7.013 1.00 64.88 224 TYR A C 1
ATOM 1788 O O . TYR A 1 224 ? 7.165 -14.141 -6.425 1.00 64.88 224 TYR A O 1
ATOM 1796 N N . GLU A 1 225 ? 6.777 -16.363 -6.564 1.00 54.44 225 GLU A N 1
ATOM 1797 C CA . GLU A 1 225 ? 7.429 -16.622 -5.291 1.00 54.44 225 GLU A CA 1
ATOM 1798 C C . GLU A 1 225 ? 8.849 -16.082 -5.356 1.00 54.44 225 GLU A C 1
ATOM 1800 O O . GLU A 1 225 ? 9.627 -16.578 -6.180 1.00 54.44 225 GLU A O 1
ATOM 1805 N N . PRO A 1 226 ? 9.203 -15.092 -4.521 1.00 47.47 226 PRO A N 1
ATOM 1806 C CA . PRO A 1 226 ? 10.588 -14.720 -4.429 1.00 47.47 226 PRO A CA 1
ATOM 1807 C C . PRO A 1 226 ? 11.321 -15.968 -3.904 1.00 47.47 226 PRO A C 1
ATOM 1809 O O . PRO A 1 226 ? 10.864 -16.669 -2.985 1.00 47.47 226 PRO A O 1
ATOM 1812 N N . GLY A 1 227 ? 12.468 -16.293 -4.502 1.00 47.44 227 GLY A N 1
ATOM 1813 C CA . GLY A 1 227 ? 13.545 -16.798 -3.656 1.00 47.44 227 GLY A CA 1
ATOM 1814 C C . GLY A 1 227 ? 13.708 -15.788 -2.515 1.00 47.44 227 GLY A C 1
ATOM 1815 O O . GLY A 1 227 ? 13.482 -14.603 -2.740 1.00 47.44 227 GLY A O 1
ATOM 1816 N N . THR A 1 228 ? 13.953 -16.254 -1.291 1.00 44.25 228 THR A N 1
ATOM 1817 C CA . THR A 1 228 ? 14.206 -15.441 -0.077 1.00 44.25 228 THR A CA 1
ATOM 1818 C C . THR A 1 228 ? 14.558 -13.971 -0.361 1.00 44.25 228 THR A C 1
ATOM 1820 O O . THR A 1 228 ? 15.525 -13.750 -1.078 1.00 44.25 228 THR A O 1
ATOM 1823 N N . ASP A 1 229 ? 13.806 -13.009 0.201 1.00 43.75 229 ASP A N 1
ATOM 1824 C CA . ASP A 1 229 ? 13.714 -11.562 -0.137 1.00 43.75 229 ASP A CA 1
ATOM 1825 C C . ASP A 1 229 ? 14.987 -10.813 -0.613 1.00 43.75 229 ASP A C 1
ATOM 1827 O O . ASP A 1 229 ? 14.876 -9.826 -1.347 1.00 43.75 229 ASP A O 1
ATOM 1831 N N . ASP A 1 230 ? 16.188 -11.280 -0.274 1.00 48.97 230 ASP A N 1
ATOM 1832 C CA . ASP A 1 230 ? 17.462 -10.774 -0.798 1.00 48.97 230 ASP A CA 1
ATOM 1833 C C . ASP A 1 230 ? 17.729 -11.141 -2.273 1.00 48.97 230 ASP A C 1
ATOM 1835 O O . ASP A 1 230 ? 18.406 -10.389 -2.982 1.00 48.97 230 ASP A O 1
ATOM 1839 N N . SER A 1 231 ? 17.200 -12.258 -2.786 1.00 49.91 231 SER A N 1
ATOM 1840 C CA . SER A 1 231 ? 17.436 -12.676 -4.176 1.00 49.91 231 SER A CA 1
ATOM 1841 C C . SER A 1 231 ? 16.568 -11.918 -5.177 1.00 49.91 231 SER A C 1
ATOM 1843 O O . SER A 1 231 ? 17.076 -11.549 -6.229 1.00 49.91 231 SER A O 1
ATOM 1845 N N . ALA A 1 232 ? 15.318 -11.584 -4.839 1.00 51.44 232 ALA A N 1
ATOM 1846 C CA . ALA A 1 232 ? 14.406 -10.900 -5.763 1.00 51.44 232 ALA A CA 1
ATOM 1847 C C . ALA A 1 232 ? 14.872 -9.476 -6.125 1.00 51.44 232 ALA A C 1
ATOM 1849 O O . ALA A 1 232 ? 14.827 -9.082 -7.286 1.00 51.44 232 ALA A O 1
ATOM 1850 N N . ASN A 1 233 ? 15.379 -8.705 -5.153 1.00 56.88 233 ASN A N 1
ATOM 1851 C CA . ASN A 1 233 ? 15.931 -7.370 -5.430 1.00 56.88 233 ASN A CA 1
ATOM 1852 C C . ASN A 1 233 ? 17.232 -7.443 -6.246 1.00 56.88 233 ASN A C 1
ATOM 1854 O O . ASN A 1 233 ? 17.511 -6.556 -7.051 1.00 56.88 233 ASN A O 1
ATOM 1858 N N . ALA A 1 234 ? 18.028 -8.495 -6.048 1.00 64.44 234 ALA A N 1
ATOM 1859 C CA . ALA A 1 234 ? 19.263 -8.694 -6.791 1.00 64.44 234 ALA A CA 1
ATOM 1860 C C . ALA A 1 234 ? 19.010 -9.199 -8.223 1.00 64.44 234 ALA A C 1
ATOM 1862 O O . ALA A 1 234 ? 19.710 -8.790 -9.142 1.00 64.44 234 ALA A O 1
ATOM 1863 N N . GLU A 1 235 ? 18.000 -10.045 -8.431 1.00 69.38 235 GLU A N 1
ATOM 1864 C CA . GLU A 1 235 ? 17.554 -10.501 -9.753 1.00 69.38 235 GLU A CA 1
ATOM 1865 C C . GLU A 1 235 ? 16.965 -9.354 -10.578 1.00 69.38 235 GLU A C 1
ATOM 1867 O O . GLU A 1 235 ? 17.341 -9.189 -11.737 1.00 69.38 235 GLU A O 1
ATOM 1872 N N . ASP A 1 236 ? 16.111 -8.516 -9.982 1.00 66.00 236 ASP A N 1
ATOM 1873 C CA . ASP A 1 236 ? 15.594 -7.315 -10.647 1.00 66.00 236 ASP A CA 1
ATOM 1874 C C . ASP A 1 236 ? 16.726 -6.351 -11.027 1.00 66.00 236 ASP A C 1
ATOM 1876 O O . ASP A 1 236 ? 16.724 -5.798 -12.125 1.00 66.00 236 ASP A O 1
ATOM 1880 N N . GLY A 1 237 ? 17.714 -6.176 -10.141 1.00 71.69 237 GLY A N 1
ATOM 1881 C CA . GLY A 1 237 ? 18.912 -5.384 -10.424 1.00 71.69 237 GLY A CA 1
ATOM 1882 C C . GLY A 1 237 ? 19.678 -5.916 -11.636 1.00 71.69 237 GLY A C 1
ATOM 1883 O O . GLY A 1 237 ? 19.995 -5.147 -12.542 1.00 71.69 237 GLY A O 1
ATOM 1884 N N . LEU A 1 238 ? 19.891 -7.235 -11.703 1.00 79.31 238 LEU A N 1
ATOM 1885 C CA . LEU A 1 238 ? 20.530 -7.889 -12.848 1.00 79.31 238 LEU A CA 1
ATOM 1886 C C . LEU A 1 238 ? 19.707 -7.732 -14.133 1.00 79.31 238 LEU A C 1
ATOM 1888 O O . LEU A 1 238 ? 20.278 -7.479 -15.190 1.00 79.31 238 LEU A O 1
ATOM 1892 N N . LEU A 1 239 ? 18.378 -7.850 -14.068 1.00 77.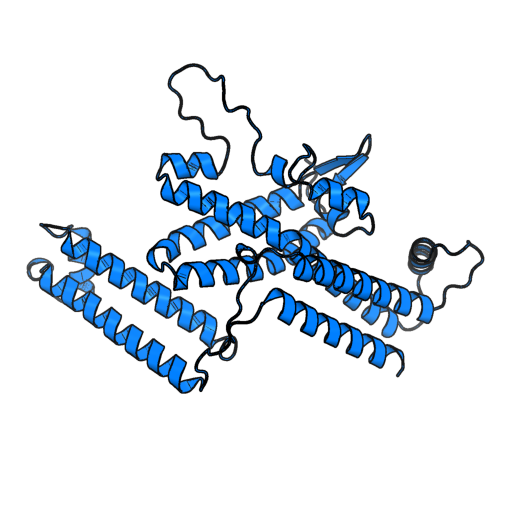12 239 LEU A N 1
ATOM 1893 C CA . LEU A 1 239 ? 17.497 -7.654 -15.225 1.00 77.12 239 LEU A CA 1
ATOM 1894 C C . LEU A 1 239 ? 17.550 -6.214 -15.751 1.00 77.12 239 LEU A C 1
ATOM 1896 O O . LEU A 1 239 ? 17.621 -6.019 -16.964 1.00 77.12 239 LEU A O 1
ATOM 1900 N N . ILE A 1 240 ? 17.551 -5.218 -14.860 1.00 76.56 240 ILE A N 1
ATOM 1901 C CA . ILE A 1 240 ? 17.693 -3.800 -15.223 1.00 76.56 240 ILE A CA 1
ATOM 1902 C C . ILE A 1 240 ? 19.065 -3.544 -15.858 1.00 76.56 240 ILE A C 1
ATOM 1904 O O . ILE A 1 240 ? 19.147 -2.866 -16.881 1.00 76.56 240 ILE A O 1
ATOM 1908 N N . GLU A 1 241 ? 20.134 -4.109 -15.296 1.00 83.00 241 GLU A N 1
ATOM 1909 C CA . GLU A 1 241 ? 21.494 -3.968 -15.830 1.00 83.00 241 GLU A CA 1
ATOM 1910 C C . GLU A 1 241 ? 21.617 -4.628 -17.215 1.00 83.00 241 GLU A C 1
ATOM 1912 O O . GLU A 1 241 ? 22.105 -4.005 -18.159 1.00 83.00 241 GLU A O 1
ATOM 1917 N N . ILE A 1 242 ? 21.065 -5.837 -17.392 1.00 84.81 242 ILE A N 1
ATOM 1918 C CA . ILE A 1 242 ? 20.975 -6.514 -18.697 1.00 84.81 242 ILE A CA 1
ATOM 1919 C C . ILE A 1 242 ? 20.208 -5.652 -19.703 1.00 84.81 242 ILE A C 1
ATOM 1921 O O . ILE A 1 242 ? 20.670 -5.485 -20.832 1.00 84.81 242 ILE A O 1
ATOM 1925 N N . ALA A 1 243 ? 19.052 -5.108 -19.316 1.00 75.31 243 ALA A N 1
ATOM 1926 C CA . ALA A 1 243 ? 18.245 -4.257 -20.184 1.00 75.31 243 ALA A CA 1
ATOM 1927 C C . ALA A 1 243 ? 19.009 -2.993 -20.600 1.00 75.31 243 ALA A C 1
ATOM 1929 O O . ALA A 1 243 ? 19.014 -2.651 -21.779 1.00 75.31 243 ALA A O 1
ATOM 1930 N N . SER A 1 244 ? 19.716 -2.351 -19.667 1.00 80.88 244 SER A N 1
ATOM 1931 C CA . SER A 1 244 ? 20.562 -1.188 -19.955 1.00 80.88 244 SER A CA 1
ATOM 1932 C C . SER A 1 244 ? 21.636 -1.510 -20.996 1.00 80.88 244 SER A C 1
ATOM 1934 O O . SER A 1 244 ? 21.806 -0.750 -21.949 1.00 80.88 244 SER A O 1
ATOM 1936 N N . HIS A 1 245 ? 22.325 -2.646 -20.858 1.00 87.06 245 HIS A N 1
ATOM 1937 C CA . HIS A 1 245 ? 23.338 -3.069 -21.828 1.00 87.06 245 HIS A CA 1
ATOM 1938 C C . HIS A 1 245 ? 22.733 -3.437 -23.193 1.00 87.06 245 HIS A C 1
ATOM 1940 O O . HIS A 1 245 ? 23.310 -3.131 -24.234 1.00 87.06 245 HIS A O 1
ATOM 1946 N N . LEU A 1 246 ? 21.546 -4.052 -23.230 1.00 83.69 246 LEU A N 1
ATOM 1947 C CA . LEU A 1 246 ? 20.836 -4.336 -24.485 1.00 83.69 246 LEU A CA 1
ATOM 1948 C C . LEU A 1 246 ? 20.428 -3.052 -25.219 1.00 83.69 246 LEU A C 1
ATOM 1950 O O . LEU A 1 246 ? 20.634 -2.956 -26.429 1.00 83.69 246 LEU A O 1
ATOM 1954 N N . THR A 1 247 ? 19.921 -2.053 -24.495 1.00 82.81 247 THR A N 1
ATOM 1955 C CA . THR A 1 247 ? 19.637 -0.722 -25.050 1.00 82.81 247 THR A CA 1
ATOM 1956 C C . THR A 1 247 ? 20.917 -0.046 -25.539 1.00 82.81 247 THR A C 1
ATOM 1958 O O . THR A 1 247 ? 20.925 0.538 -26.621 1.00 82.81 247 THR A O 1
ATOM 1961 N N . GLY A 1 248 ? 22.020 -0.171 -24.792 1.00 82.75 248 GLY A N 1
ATOM 1962 C CA . GLY A 1 248 ? 23.341 0.301 -25.210 1.00 82.75 248 GLY A CA 1
ATOM 1963 C C . GLY A 1 248 ? 23.796 -0.327 -26.530 1.00 82.75 248 GLY A C 1
ATOM 1964 O O . GLY A 1 248 ? 24.238 0.388 -27.426 1.00 82.75 248 GLY A O 1
ATOM 1965 N N . ILE A 1 249 ? 23.615 -1.642 -26.700 1.00 87.06 249 ILE A N 1
ATOM 1966 C CA . ILE A 1 249 ? 23.905 -2.344 -27.961 1.00 87.06 249 ILE A CA 1
ATOM 1967 C C . ILE A 1 249 ? 23.056 -1.789 -29.102 1.00 87.06 249 ILE A C 1
ATOM 1969 O O . ILE A 1 249 ? 23.614 -1.478 -30.151 1.00 87.06 249 ILE A O 1
ATOM 1973 N N . ALA A 1 250 ? 21.740 -1.666 -28.908 1.00 84.81 250 ALA A N 1
ATOM 1974 C CA . ALA A 1 250 ? 20.841 -1.143 -29.936 1.00 84.81 250 ALA A CA 1
ATOM 1975 C C . ALA A 1 250 ? 21.268 0.269 -30.370 1.00 84.81 250 ALA A C 1
ATOM 1977 O O . ALA A 1 250 ? 21.455 0.524 -31.557 1.00 84.81 250 ALA A O 1
ATOM 1978 N N . HIS A 1 251 ? 21.555 1.142 -29.402 1.00 84.25 251 HIS A N 1
ATOM 1979 C CA . HIS A 1 251 ? 22.004 2.505 -29.666 1.00 84.25 251 HIS A CA 1
ATOM 1980 C C . HIS A 1 251 ? 23.343 2.557 -30.419 1.00 84.25 251 HIS A C 1
ATOM 1982 O O . HIS A 1 251 ? 23.479 3.284 -31.400 1.00 84.25 251 HIS A O 1
ATOM 1988 N N . LEU A 1 252 ? 24.327 1.749 -30.010 1.00 86.25 252 LEU A N 1
ATOM 1989 C CA . LEU A 1 252 ? 25.621 1.658 -30.692 1.00 86.25 252 LEU A CA 1
ATOM 1990 C C . LEU A 1 252 ? 25.502 1.113 -32.120 1.00 86.25 252 LEU A C 1
ATOM 1992 O O . LEU A 1 252 ? 26.327 1.444 -32.966 1.00 86.25 252 LEU A O 1
ATOM 1996 N N . GLN A 1 253 ? 24.521 0.249 -32.386 1.00 84.56 253 GLN A N 1
ATOM 1997 C CA . GLN A 1 253 ? 24.286 -0.324 -33.712 1.00 84.56 253 GLN A CA 1
ATOM 1998 C C . GLN A 1 253 ? 23.616 0.662 -34.675 1.00 84.56 253 GLN A C 1
ATOM 2000 O O . GLN A 1 253 ? 23.840 0.561 -35.880 1.00 84.56 253 GLN A O 1
ATOM 2005 N N . GLU A 1 254 ? 22.835 1.609 -34.158 1.00 85.12 254 GLU A N 1
ATOM 2006 C CA . GLU A 1 254 ? 22.176 2.665 -34.937 1.00 85.12 254 GLU A CA 1
ATOM 2007 C C . GLU A 1 254 ? 23.110 3.839 -35.274 1.00 85.12 254 GLU A C 1
ATOM 2009 O O . GLU A 1 254 ? 22.849 4.584 -36.218 1.00 85.12 254 GLU A O 1
ATOM 2014 N N . GLN A 1 255 ? 24.213 4.004 -34.539 1.00 82.94 255 GLN A N 1
ATOM 2015 C CA . GLN A 1 255 ? 25.185 5.074 -34.769 1.00 82.94 255 GLN A CA 1
ATOM 2016 C C . GLN A 1 255 ? 26.196 4.738 -35.884 1.00 82.94 255 GLN A C 1
ATOM 2018 O O . GLN A 1 255 ? 26.814 3.665 -35.901 1.00 82.94 255 GLN A O 1
ATOM 2023 N N . GLU A 1 256 ? 26.405 5.691 -36.802 1.00 76.12 256 GLU A N 1
ATOM 2024 C CA . GLU A 1 256 ? 27.471 5.631 -37.817 1.00 76.12 256 GLU A CA 1
ATOM 2025 C C . GLU A 1 256 ? 28.853 5.910 -37.210 1.00 76.12 256 GLU A C 1
ATOM 2027 O O . GLU A 1 256 ? 29.802 5.176 -37.487 1.00 76.12 256 GLU A O 1
ATOM 2032 N N . GLU A 1 257 ? 28.947 6.903 -36.324 1.00 82.31 257 GLU A N 1
ATOM 2033 C CA . GLU A 1 257 ? 30.159 7.261 -35.582 1.00 82.31 257 GLU A CA 1
ATOM 2034 C C . GLU A 1 257 ? 29.874 7.309 -34.078 1.00 82.31 257 GLU A C 1
ATOM 2036 O O . GLU A 1 257 ? 28.779 7.672 -33.650 1.00 82.31 257 GLU A O 1
ATOM 2041 N N . LEU A 1 258 ? 30.868 6.931 -33.268 1.00 81.19 258 LEU A N 1
ATOM 2042 C CA . LEU A 1 258 ? 30.747 6.965 -31.813 1.00 81.19 258 LEU A CA 1
ATOM 2043 C C . LEU A 1 258 ? 30.829 8.405 -31.299 1.00 81.19 258 LEU A C 1
ATOM 2045 O O . LEU A 1 258 ? 31.774 9.128 -31.611 1.00 81.19 258 LEU A O 1
ATOM 2049 N N . ASP A 1 259 ? 29.886 8.785 -30.437 1.00 86.19 259 ASP A N 1
ATOM 2050 C CA . ASP A 1 259 ? 29.973 10.026 -29.660 1.00 86.19 259 ASP A CA 1
ATOM 2051 C C . ASP A 1 259 ? 31.292 10.049 -28.849 1.00 86.19 259 ASP A C 1
ATOM 2053 O O . ASP A 1 259 ? 31.611 9.052 -28.189 1.00 86.19 259 ASP A O 1
ATOM 2057 N N . PRO A 1 260 ? 32.049 11.164 -28.833 1.00 83.75 260 PRO A N 1
ATOM 2058 C CA . PRO A 1 260 ? 33.210 11.357 -27.961 1.00 83.75 260 PRO A CA 1
ATOM 2059 C C . PRO A 1 260 ? 33.008 10.909 -26.505 1.00 83.75 260 PRO A C 1
ATOM 2061 O O . PRO A 1 260 ? 33.904 10.312 -25.912 1.00 83.75 260 PRO A O 1
ATOM 2064 N N . ARG A 1 261 ? 31.815 11.111 -25.930 1.00 86.31 261 ARG A N 1
ATOM 2065 C CA . ARG A 1 261 ? 31.502 10.646 -24.566 1.00 86.31 261 ARG A CA 1
ATOM 2066 C C . ARG A 1 261 ? 31.463 9.126 -24.453 1.00 86.31 261 ARG A C 1
ATOM 2068 O O . ARG A 1 261 ? 31.881 8.573 -23.438 1.00 86.31 261 ARG A O 1
ATOM 2075 N N . ALA A 1 262 ? 30.950 8.453 -25.480 1.00 83.44 262 ALA A N 1
ATOM 2076 C CA . ALA A 1 262 ? 30.953 6.999 -25.549 1.00 83.44 262 ALA A CA 1
ATOM 2077 C C . ALA A 1 262 ? 32.386 6.479 -25.729 1.00 83.44 262 ALA A C 1
ATOM 2079 O O . ALA A 1 262 ? 32.767 5.506 -25.082 1.00 83.44 262 ALA A O 1
ATOM 2080 N N . VAL A 1 263 ? 33.201 7.155 -26.544 1.00 85.94 263 VAL A N 1
ATOM 2081 C CA . VAL A 1 263 ? 34.620 6.820 -26.731 1.00 85.94 263 VAL A CA 1
ATOM 2082 C C . VAL A 1 263 ? 35.377 6.864 -25.405 1.00 85.94 263 VAL A C 1
ATOM 2084 O O . VAL A 1 263 ? 36.020 5.877 -25.056 1.00 85.94 263 VAL A O 1
ATOM 2087 N N . ASP A 1 264 ? 35.244 7.944 -24.635 1.00 86.31 264 ASP A N 1
ATOM 2088 C CA . ASP A 1 264 ? 35.895 8.072 -23.325 1.00 86.31 264 ASP A CA 1
ATOM 2089 C C . ASP A 1 264 ? 35.421 6.984 -22.343 1.00 86.31 264 ASP A C 1
ATOM 2091 O O . ASP A 1 264 ? 36.228 6.329 -21.679 1.00 86.31 264 ASP A O 1
ATOM 2095 N N . TYR A 1 265 ? 34.111 6.724 -22.311 1.00 88.19 265 TYR A N 1
ATOM 2096 C CA . TYR A 1 265 ? 33.494 5.703 -21.460 1.00 88.19 265 TYR A CA 1
ATOM 2097 C C . TYR A 1 265 ? 34.015 4.285 -21.746 1.00 88.19 265 TYR A C 1
ATOM 2099 O O . TYR A 1 265 ? 34.298 3.521 -20.815 1.00 88.19 265 TYR A O 1
ATOM 2107 N N . TYR A 1 266 ? 34.134 3.913 -23.025 1.00 89.81 266 TYR A N 1
ATOM 2108 C CA . TYR A 1 266 ? 34.631 2.594 -23.421 1.00 89.81 266 TYR A CA 1
ATOM 2109 C C . TYR A 1 266 ? 36.155 2.504 -23.349 1.00 89.81 266 TYR A C 1
ATOM 2111 O O . TYR A 1 266 ? 36.656 1.434 -23.012 1.00 89.81 266 TYR A O 1
ATOM 2119 N N . ALA A 1 267 ? 36.892 3.592 -23.595 1.00 87.31 267 ALA A N 1
ATOM 2120 C CA . ALA A 1 267 ? 38.347 3.643 -23.429 1.00 87.31 267 ALA A CA 1
ATOM 2121 C C . ALA A 1 267 ? 38.754 3.278 -21.995 1.00 87.31 267 ALA A C 1
ATOM 2123 O O . ALA A 1 267 ? 39.627 2.431 -21.790 1.00 87.31 267 ALA A O 1
ATOM 2124 N N . GLU A 1 268 ? 38.055 3.844 -21.007 1.00 89.94 268 GLU A N 1
ATOM 2125 C CA . GLU A 1 268 ? 38.268 3.549 -19.589 1.00 89.94 268 GLU A CA 1
ATOM 2126 C C . GLU A 1 268 ? 37.956 2.080 -19.252 1.00 89.94 268 GLU A C 1
ATOM 2128 O O . GLU A 1 268 ? 38.764 1.396 -18.625 1.00 89.94 268 GLU A O 1
ATOM 2133 N N . ARG A 1 269 ? 36.814 1.550 -19.712 1.00 87.75 269 ARG A N 1
ATOM 2134 C CA . ARG A 1 269 ? 36.373 0.178 -19.381 1.00 87.75 269 ARG A CA 1
ATOM 2135 C C . ARG A 1 269 ? 37.146 -0.923 -20.091 1.00 87.75 269 ARG A C 1
ATOM 2137 O O . ARG A 1 269 ? 37.298 -2.012 -19.542 1.00 87.75 269 ARG A O 1
ATOM 2144 N N . LEU A 1 270 ? 37.588 -0.661 -21.316 1.00 87.38 270 LEU A N 1
ATOM 2145 C CA . LEU A 1 270 ? 38.394 -1.587 -22.107 1.00 87.38 270 LEU A CA 1
ATOM 2146 C C . LEU A 1 270 ? 39.891 -1.448 -21.813 1.00 87.38 270 LEU A C 1
ATOM 2148 O O . LEU A 1 270 ? 40.664 -2.299 -22.248 1.00 87.38 270 LEU A O 1
ATOM 2152 N N . ASN A 1 271 ? 40.293 -0.410 -21.069 1.00 88.56 271 ASN A N 1
ATOM 2153 C CA . ASN A 1 271 ? 41.685 -0.069 -20.790 1.00 88.56 271 ASN A CA 1
ATOM 2154 C C . ASN A 1 271 ? 42.517 0.077 -22.080 1.00 88.56 271 ASN A C 1
ATOM 2156 O O . ASN A 1 271 ? 43.607 -0.484 -22.220 1.00 88.56 271 ASN A O 1
ATOM 2160 N N . VAL A 1 272 ? 41.971 0.819 -23.046 1.00 87.88 272 VAL A N 1
ATOM 2161 C CA . VAL A 1 272 ? 42.593 1.113 -24.347 1.00 87.88 272 VAL A CA 1
ATOM 2162 C C . VAL A 1 272 ? 42.601 2.623 -24.590 1.00 87.88 272 VAL A C 1
ATOM 2164 O O . VAL A 1 272 ? 41.743 3.330 -24.065 1.00 87.88 272 VAL A O 1
ATOM 2167 N N . PRO A 1 273 ? 43.544 3.159 -25.384 1.00 84.62 273 PRO A N 1
ATOM 2168 C CA . PRO A 1 273 ? 43.506 4.570 -25.753 1.00 84.62 273 PRO A CA 1
ATOM 2169 C C . PRO A 1 273 ? 42.235 4.896 -26.553 1.00 84.62 273 PRO A C 1
ATOM 2171 O O . PRO A 1 273 ? 41.781 4.079 -27.352 1.00 84.62 273 PRO A O 1
ATOM 2174 N N . ALA A 1 274 ? 41.706 6.115 -26.392 1.00 82.94 274 ALA A N 1
ATOM 2175 C CA . ALA A 1 274 ? 40.496 6.596 -27.074 1.00 82.94 274 ALA A CA 1
ATOM 2176 C C . ALA A 1 274 ? 40.537 6.409 -28.605 1.00 82.94 274 ALA A C 1
ATOM 2178 O O . ALA A 1 274 ? 39.528 6.095 -29.225 1.00 82.94 274 ALA A O 1
ATOM 2179 N N . SER A 1 275 ? 41.723 6.511 -29.214 1.00 83.62 275 SER A N 1
ATOM 2180 C CA . SER A 1 275 ? 41.936 6.294 -30.651 1.00 83.62 275 SER A CA 1
ATOM 2181 C C . SER A 1 275 ? 41.775 4.840 -31.116 1.00 83.62 275 SER A C 1
ATOM 2183 O O . SER A 1 275 ? 41.660 4.599 -32.314 1.00 83.62 275 SER A O 1
ATOM 2185 N N . ALA A 1 276 ? 41.790 3.873 -30.197 1.00 83.25 276 ALA A N 1
ATOM 2186 C CA . ALA A 1 276 ? 41.630 2.446 -30.478 1.00 83.25 276 ALA A CA 1
ATOM 2187 C C . ALA A 1 276 ? 40.218 1.924 -30.151 1.00 83.25 276 ALA A C 1
ATOM 2189 O O . ALA A 1 276 ? 39.937 0.735 -30.337 1.00 83.25 276 ALA A O 1
ATOM 2190 N N . VAL A 1 277 ? 39.325 2.787 -29.656 1.00 86.19 277 VAL A N 1
ATOM 2191 C CA . VAL A 1 277 ? 37.931 2.426 -29.393 1.00 86.19 277 VAL A CA 1
ATOM 2192 C C . VAL A 1 277 ? 37.174 2.404 -30.713 1.00 86.19 277 VAL A C 1
ATOM 2194 O O . VAL A 1 277 ? 36.997 3.424 -31.371 1.00 86.19 277 VAL A O 1
ATOM 2197 N N . THR A 1 278 ? 36.701 1.222 -31.091 1.00 87.62 278 THR A N 1
ATOM 2198 C CA . THR A 1 278 ? 35.827 1.041 -32.248 1.00 87.62 278 THR A CA 1
ATOM 2199 C C . THR A 1 278 ? 34.422 0.683 -31.787 1.00 87.62 278 THR A C 1
ATOM 2201 O O . THR A 1 278 ? 34.222 0.123 -30.705 1.00 87.62 278 THR A O 1
ATOM 2204 N N . ARG A 1 279 ? 33.432 0.953 -32.643 1.00 86.56 279 ARG A N 1
ATOM 2205 C CA . ARG A 1 279 ? 32.042 0.533 -32.418 1.00 86.56 279 ARG A CA 1
ATOM 2206 C C . ARG A 1 279 ? 31.937 -0.975 -32.196 1.00 86.56 279 ARG A C 1
ATOM 2208 O O . ARG A 1 279 ? 31.187 -1.424 -31.340 1.00 86.56 279 ARG A O 1
ATOM 2215 N N . GLU A 1 280 ? 32.716 -1.757 -32.935 1.00 86.38 280 GLU A N 1
ATOM 2216 C CA . GLU A 1 280 ? 32.758 -3.216 -32.805 1.00 86.38 280 GLU A CA 1
ATOM 2217 C C . GLU A 1 280 ? 33.254 -3.648 -31.424 1.00 86.38 280 GLU A C 1
ATOM 2219 O O . GLU A 1 280 ? 32.637 -4.511 -30.798 1.00 86.38 280 GLU A O 1
ATOM 2224 N N . ASN A 1 281 ? 34.301 -2.997 -30.909 1.00 87.12 281 ASN A N 1
ATOM 2225 C CA . ASN A 1 281 ? 34.845 -3.279 -29.583 1.00 87.12 281 ASN A CA 1
ATOM 2226 C C . ASN A 1 281 ? 33.867 -2.863 -28.470 1.00 87.12 281 ASN A C 1
ATOM 2228 O O . ASN A 1 281 ? 33.695 -3.603 -27.502 1.00 87.12 281 ASN A O 1
ATOM 2232 N N . ALA A 1 282 ? 33.176 -1.730 -28.629 1.00 86.81 282 ALA A N 1
ATOM 2233 C CA . ALA A 1 282 ? 32.133 -1.278 -27.706 1.00 86.81 282 ALA A CA 1
ATOM 2234 C C . ALA A 1 282 ? 30.929 -2.239 -27.682 1.00 86.81 282 ALA A C 1
ATOM 2236 O O . ALA A 1 282 ? 30.506 -2.689 -26.619 1.00 86.81 282 ALA A O 1
ATOM 2237 N N . VAL A 1 283 ? 30.426 -2.656 -28.849 1.00 88.62 283 VAL A N 1
ATOM 2238 C CA . VAL A 1 283 ? 29.336 -3.644 -28.942 1.00 88.62 283 VAL A CA 1
ATOM 2239 C C . VAL A 1 283 ? 29.764 -4.999 -28.369 1.00 88.62 283 VAL A C 1
ATOM 2241 O O . VAL A 1 283 ? 28.968 -5.671 -27.709 1.00 88.62 283 VAL A O 1
ATOM 2244 N N . ALA A 1 284 ? 31.008 -5.424 -28.599 1.00 89.44 284 ALA A N 1
ATOM 2245 C CA . ALA A 1 284 ? 31.542 -6.658 -28.029 1.00 89.44 284 ALA A CA 1
ATOM 2246 C C . ALA A 1 284 ? 31.640 -6.592 -26.496 1.00 89.44 284 ALA A C 1
ATOM 2248 O O . ALA A 1 284 ? 31.303 -7.572 -25.824 1.00 89.44 284 ALA A O 1
ATOM 2249 N N . TYR A 1 285 ? 32.037 -5.444 -25.939 1.00 91.62 285 TYR A N 1
ATOM 2250 C CA . TYR A 1 285 ? 32.032 -5.204 -24.497 1.00 91.62 285 TYR A CA 1
ATOM 2251 C C . TYR A 1 285 ? 30.628 -5.357 -23.911 1.00 91.62 285 TYR A C 1
ATOM 2253 O O . TYR A 1 285 ? 30.422 -6.168 -23.007 1.00 91.62 285 TYR A O 1
ATOM 2261 N N . GLU A 1 286 ? 29.651 -4.646 -24.475 1.00 91.12 286 GLU A N 1
ATOM 2262 C CA . GLU A 1 286 ? 28.263 -4.677 -24.012 1.00 91.12 286 GLU A CA 1
ATOM 2263 C C . GLU A 1 286 ? 27.673 -6.095 -24.099 1.00 91.12 286 GLU A C 1
ATOM 2265 O O . GLU A 1 286 ? 27.082 -6.598 -23.142 1.00 91.12 286 GLU A O 1
ATOM 2270 N N . LYS A 1 287 ? 27.927 -6.821 -25.199 1.00 88.44 287 LYS A N 1
ATOM 2271 C CA . LYS A 1 287 ? 27.531 -8.235 -25.337 1.00 88.44 287 LYS A CA 1
ATOM 2272 C C . LYS A 1 287 ? 28.180 -9.129 -24.281 1.00 88.44 287 LYS A C 1
ATOM 2274 O O . LYS A 1 287 ? 27.527 -10.045 -23.783 1.00 88.44 287 LYS A O 1
ATOM 2279 N N . THR A 1 288 ? 29.440 -8.874 -23.935 1.00 91.62 288 THR A N 1
ATOM 2280 C CA . THR A 1 288 ? 30.155 -9.627 -22.895 1.00 91.62 288 THR A CA 1
ATOM 2281 C C . THR A 1 288 ? 29.538 -9.379 -21.520 1.00 91.62 288 THR A C 1
ATOM 2283 O O . THR A 1 288 ? 29.328 -10.335 -20.773 1.00 91.62 288 THR A O 1
ATOM 2286 N N . GLN A 1 289 ? 29.169 -8.132 -21.204 1.00 91.06 289 GLN A N 1
ATOM 2287 C CA . GLN A 1 289 ? 28.455 -7.815 -19.963 1.00 91.06 289 GLN A CA 1
ATOM 2288 C C . GLN A 1 289 ? 27.086 -8.493 -19.911 1.00 91.06 289 GLN A C 1
ATOM 2290 O O . GLN A 1 289 ? 26.779 -9.150 -18.919 1.00 91.06 289 GLN A O 1
ATOM 2295 N N . VAL A 1 290 ? 26.309 -8.451 -20.999 1.00 87.25 290 VAL A N 1
ATOM 2296 C CA . VAL A 1 290 ? 25.022 -9.164 -21.083 1.00 87.25 290 VAL A CA 1
ATOM 2297 C C . VAL A 1 290 ? 25.196 -10.66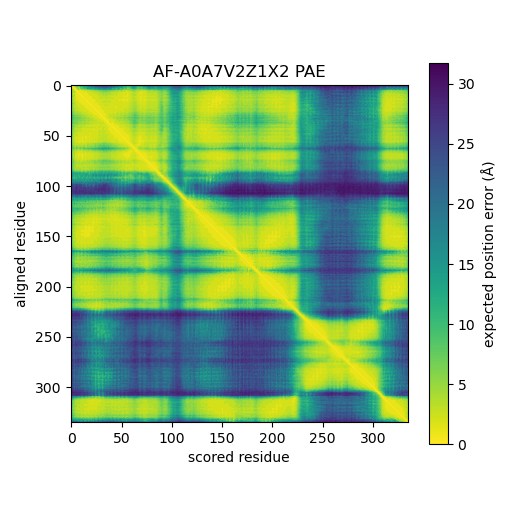1 -20.824 1.00 87.25 290 VAL A C 1
ATOM 2299 O O . VAL A 1 290 ? 24.407 -11.241 -20.083 1.00 87.25 290 VAL A O 1
ATOM 2302 N N . GLN A 1 291 ? 26.210 -11.304 -21.408 1.00 87.38 291 GLN A N 1
ATOM 2303 C CA . GLN A 1 291 ? 26.447 -12.737 -21.198 1.00 87.38 291 GLN A CA 1
ATOM 2304 C C . GLN A 1 291 ? 26.856 -13.058 -19.758 1.00 87.38 291 GLN A C 1
ATOM 2306 O O . GLN A 1 291 ? 26.332 -14.011 -19.180 1.00 87.38 291 GLN A O 1
ATOM 2311 N N . ARG A 1 292 ? 27.733 -12.246 -19.156 1.00 92.12 292 ARG A N 1
ATOM 2312 C CA . ARG A 1 292 ? 28.119 -12.378 -17.743 1.00 92.12 292 ARG A CA 1
ATOM 2313 C C . ARG A 1 292 ? 26.898 -12.270 -16.830 1.00 92.12 292 ARG A C 1
ATOM 2315 O O . ARG A 1 292 ? 26.637 -13.181 -16.052 1.00 92.12 292 ARG A O 1
ATOM 2322 N N . LEU A 1 293 ? 26.116 -11.204 -16.986 1.00 88.62 293 LEU A N 1
ATOM 2323 C CA . LEU A 1 293 ? 24.933 -10.940 -16.166 1.00 88.62 293 LEU A CA 1
ATOM 2324 C C . LEU A 1 293 ? 23.847 -12.005 -16.361 1.00 88.62 293 LEU A C 1
ATOM 2326 O O . LEU A 1 293 ? 23.203 -12.405 -15.395 1.00 88.62 293 LEU A O 1
ATOM 2330 N N . LYS A 1 294 ? 23.670 -12.523 -17.585 1.00 82.50 294 LYS A N 1
ATOM 2331 C CA . LYS A 1 294 ? 22.803 -13.685 -17.839 1.00 82.50 294 LYS A CA 1
ATOM 2332 C C . LYS A 1 294 ? 23.298 -14.924 -17.101 1.00 82.50 294 LYS A C 1
ATOM 2334 O O . LYS A 1 294 ? 22.483 -15.621 -16.507 1.00 82.50 294 LYS A O 1
ATOM 2339 N N . GLY A 1 295 ? 24.603 -15.197 -17.118 1.00 83.81 295 GLY A N 1
ATOM 2340 C CA . GLY A 1 295 ? 25.204 -16.298 -16.361 1.00 83.81 295 GLY A CA 1
ATOM 2341 C C . GLY A 1 295 ? 24.955 -16.176 -14.856 1.00 83.81 295 GLY A C 1
ATOM 2342 O O . GLY A 1 295 ? 24.546 -17.151 -14.220 1.00 83.81 295 GLY A O 1
ATOM 2343 N N . ASP A 1 296 ? 25.115 -14.972 -14.307 1.00 83.44 296 ASP A N 1
ATOM 2344 C CA . ASP A 1 296 ? 24.846 -14.669 -12.896 1.00 83.44 296 ASP A CA 1
ATOM 2345 C C . ASP A 1 296 ? 23.357 -14.844 -12.556 1.00 83.44 296 ASP A C 1
ATOM 2347 O O . ASP A 1 296 ? 23.013 -15.459 -11.543 1.00 83.44 296 ASP A O 1
ATOM 2351 N N . LEU A 1 297 ? 22.466 -14.369 -13.433 1.00 79.62 297 LEU A N 1
ATOM 2352 C CA . LEU A 1 297 ? 21.018 -14.519 -13.302 1.00 79.62 297 LEU A CA 1
ATOM 2353 C C . LEU A 1 297 ? 20.602 -15.999 -13.335 1.00 79.62 297 LEU A C 1
ATOM 2355 O O . LEU A 1 297 ? 19.907 -16.460 -12.433 1.00 79.62 297 LEU A O 1
ATOM 2359 N N . TYR A 1 298 ? 21.070 -16.770 -14.321 1.00 76.44 298 TYR A N 1
ATOM 2360 C CA . TYR A 1 298 ? 20.776 -18.204 -14.429 1.00 76.44 298 TYR A CA 1
ATOM 2361 C C . TYR A 1 298 ? 21.302 -18.999 -13.237 1.00 76.44 298 TYR A C 1
ATOM 2363 O O . TYR A 1 298 ? 20.609 -19.890 -12.744 1.00 76.44 298 TYR A O 1
ATOM 2371 N N . SER A 1 299 ? 22.501 -18.676 -12.753 1.00 76.50 299 SER A N 1
ATOM 2372 C CA . SER A 1 299 ? 23.087 -19.333 -11.583 1.00 76.50 299 SER A CA 1
ATOM 2373 C C . SER A 1 299 ? 22.264 -19.066 -10.325 1.00 76.50 299 SER A C 1
ATOM 2375 O O . SER A 1 299 ? 22.041 -19.985 -9.540 1.00 76.50 299 SER A O 1
ATOM 2377 N N . ARG A 1 300 ? 21.751 -17.841 -10.155 1.00 72.88 300 ARG A N 1
ATOM 2378 C CA . ARG A 1 300 ? 20.874 -17.472 -9.031 1.00 72.88 300 ARG A CA 1
ATOM 2379 C C . ARG A 1 300 ? 19.514 -18.159 -9.102 1.00 72.88 300 ARG A C 1
ATOM 2381 O O . ARG A 1 300 ? 19.108 -18.770 -8.117 1.00 72.88 300 ARG A O 1
ATOM 2388 N N . ILE A 1 301 ? 18.873 -18.146 -10.271 1.00 68.19 301 ILE A N 1
ATOM 2389 C CA . ILE A 1 301 ? 17.597 -18.843 -10.503 1.00 68.19 301 ILE A CA 1
ATOM 2390 C C . ILE A 1 301 ? 17.753 -20.348 -10.230 1.00 68.19 301 ILE A C 1
ATOM 2392 O O . ILE A 1 301 ? 16.928 -20.954 -9.549 1.00 68.19 301 ILE A O 1
ATOM 2396 N N . SER A 1 302 ? 18.849 -20.948 -10.703 1.00 66.06 302 SER A N 1
ATOM 2397 C CA . SER A 1 302 ? 19.130 -22.377 -10.511 1.00 66.06 302 SER A CA 1
ATOM 2398 C C . SER A 1 302 ? 19.453 -22.721 -9.051 1.00 66.06 302 SER A C 1
ATOM 2400 O O . SER A 1 302 ? 18.980 -23.735 -8.541 1.00 66.06 302 SER A O 1
ATOM 2402 N N . ALA A 1 303 ? 20.226 -21.878 -8.356 1.00 63.28 303 ALA A N 1
ATOM 2403 C CA . ALA A 1 303 ? 20.588 -22.070 -6.949 1.00 63.28 303 ALA A CA 1
ATOM 2404 C C . ALA A 1 303 ? 19.396 -21.910 -5.994 1.00 63.28 303 ALA A C 1
ATOM 2406 O O . ALA A 1 303 ? 19.363 -22.550 -4.945 1.00 63.28 303 ALA A O 1
ATOM 2407 N N . ALA A 1 304 ? 18.402 -21.097 -6.358 1.00 57.38 304 ALA A N 1
ATOM 2408 C CA . ALA A 1 304 ? 17.182 -20.933 -5.576 1.00 57.38 304 ALA A CA 1
ATOM 2409 C C . ALA A 1 304 ? 16.274 -22.178 -5.596 1.00 57.38 304 ALA A C 1
ATOM 2411 O O . ALA A 1 304 ? 15.304 -22.221 -4.842 1.00 57.38 304 ALA A O 1
ATOM 2412 N N . GLY A 1 305 ? 16.543 -23.179 -6.451 1.00 47.53 305 GLY A N 1
ATOM 2413 C CA . GLY A 1 305 ? 15.716 -24.387 -6.588 1.00 47.53 305 GLY A CA 1
ATOM 2414 C C . GLY A 1 305 ? 14.276 -24.109 -7.042 1.00 47.53 305 GLY A C 1
ATOM 2415 O O . GLY A 1 305 ? 13.443 -25.012 -7.042 1.00 47.53 305 GLY A O 1
ATOM 2416 N N . LYS A 1 306 ? 13.977 -22.863 -7.417 1.00 51.09 306 LYS A N 1
ATOM 2417 C CA . LYS A 1 306 ? 12.655 -22.383 -7.796 1.00 51.09 306 LYS A CA 1
ATOM 2418 C C . LYS A 1 306 ? 12.664 -22.071 -9.282 1.00 51.09 306 LYS A C 1
ATOM 2420 O O . LYS A 1 306 ? 12.943 -20.955 -9.705 1.00 51.09 306 LYS A O 1
ATOM 2425 N N . LEU A 1 307 ? 12.288 -23.060 -10.078 1.00 46.34 307 LEU A N 1
ATOM 2426 C CA . LEU A 1 307 ? 11.494 -22.743 -11.255 1.00 46.34 307 LEU A CA 1
ATOM 2427 C C . LEU A 1 307 ? 10.238 -22.015 -10.729 1.00 46.34 307 LEU A C 1
ATOM 2429 O O . LEU A 1 307 ? 9.497 -22.563 -9.912 1.00 46.34 307 LEU A O 1
ATOM 2433 N N . HIS A 1 308 ? 10.097 -20.725 -11.055 1.00 53.56 308 HIS A N 1
ATOM 2434 C CA . HIS A 1 308 ? 9.002 -19.842 -10.627 1.00 53.56 308 HIS A CA 1
ATOM 2435 C C . HIS A 1 308 ? 7.657 -20.267 -11.253 1.00 53.56 308 HIS A C 1
ATOM 2437 O O . HIS A 1 308 ? 7.035 -19.497 -11.983 1.00 53.56 308 HIS A O 1
ATOM 2443 N N . ASP A 1 309 ? 7.206 -21.495 -11.013 1.00 48.72 309 ASP A N 1
ATOM 2444 C CA . ASP A 1 309 ? 6.258 -22.139 -11.929 1.00 48.72 309 ASP A CA 1
ATOM 2445 C C . ASP A 1 309 ? 4.789 -21.813 -11.674 1.00 48.72 309 ASP A C 1
ATOM 2447 O O . ASP A 1 309 ? 3.939 -22.153 -12.495 1.00 48.72 309 ASP A O 1
ATOM 2451 N N . GLN A 1 310 ? 4.457 -21.127 -10.579 1.00 59.59 310 GLN A N 1
ATOM 2452 C CA . GLN A 1 310 ? 3.078 -20.710 -10.332 1.00 59.59 310 GLN A CA 1
ATOM 2453 C C . GLN A 1 310 ? 3.012 -19.226 -9.992 1.00 59.59 310 GLN A C 1
ATOM 2455 O O . GLN A 1 310 ? 3.359 -18.792 -8.891 1.00 59.59 310 GLN A O 1
ATOM 2460 N N . ALA A 1 311 ? 2.550 -18.449 -10.973 1.00 70.12 311 ALA A N 1
ATOM 2461 C CA . ALA A 1 311 ? 2.025 -17.120 -10.724 1.00 70.12 311 ALA A CA 1
ATOM 2462 C C . ALA A 1 311 ? 0.849 -17.241 -9.746 1.00 70.12 311 ALA A C 1
ATOM 2464 O O . ALA A 1 311 ? -0.008 -18.115 -9.894 1.00 70.12 311 ALA A O 1
ATOM 2465 N N . TYR A 1 312 ? 0.811 -16.368 -8.750 1.00 78.75 312 TYR A N 1
ATOM 2466 C CA . TYR A 1 312 ? -0.292 -16.284 -7.801 1.00 78.75 312 TYR A CA 1
ATOM 2467 C C . TYR A 1 312 ? -0.810 -14.853 -7.738 1.00 78.75 312 TYR A C 1
ATOM 2469 O O . TYR A 1 312 ? -0.071 -13.903 -7.993 1.00 78.75 312 TYR A O 1
ATOM 2477 N N . ASP A 1 313 ? -2.071 -14.679 -7.353 1.00 86.56 313 ASP A N 1
ATOM 2478 C CA . ASP A 1 313 ? -2.586 -13.350 -7.031 1.00 86.56 313 ASP A CA 1
ATOM 2479 C C . ASP A 1 313 ? -1.953 -12.875 -5.714 1.00 86.56 313 ASP A C 1
ATOM 2481 O O . ASP A 1 313 ? -2.190 -13.426 -4.632 1.00 86.56 313 ASP A O 1
ATOM 2485 N N . TYR A 1 314 ? -1.106 -11.852 -5.813 1.00 88.50 314 TYR A N 1
ATOM 2486 C CA . TYR A 1 314 ? -0.376 -11.289 -4.687 1.00 88.50 314 TYR A CA 1
ATOM 2487 C C . TYR A 1 314 ? -1.309 -10.756 -3.601 1.00 88.50 314 TYR A C 1
ATOM 2489 O O . TYR A 1 314 ? -1.039 -10.945 -2.413 1.00 88.50 314 TYR A O 1
ATOM 2497 N N . LYS A 1 315 ? -2.419 -10.121 -3.985 1.00 90.69 315 LYS A N 1
ATOM 2498 C CA . LYS A 1 315 ? -3.375 -9.548 -3.034 1.00 90.69 315 LYS A CA 1
ATOM 2499 C C . LYS A 1 315 ? -4.135 -10.643 -2.294 1.00 90.69 315 LYS A C 1
ATOM 2501 O O . LYS A 1 315 ? -4.339 -10.510 -1.090 1.00 90.69 315 LYS A O 1
ATOM 2506 N N . VAL A 1 316 ? -4.470 -11.744 -2.968 1.00 90.25 316 VAL A N 1
ATOM 2507 C CA . VAL A 1 316 ? -5.074 -12.925 -2.323 1.00 90.25 316 VAL A CA 1
ATOM 2508 C C . VAL A 1 316 ? -4.101 -13.561 -1.328 1.00 90.25 316 VAL A C 1
ATOM 2510 O O . VAL A 1 316 ? -4.469 -13.806 -0.182 1.00 90.25 316 VAL A O 1
ATOM 2513 N N . ARG A 1 317 ? -2.826 -13.737 -1.701 1.00 89.06 317 ARG A N 1
ATOM 2514 C CA . ARG A 1 317 ? -1.811 -14.265 -0.770 1.00 89.06 317 ARG A CA 1
ATOM 2515 C C . ARG A 1 317 ? -1.639 -13.373 0.464 1.00 89.06 317 ARG A C 1
ATOM 2517 O O . ARG A 1 317 ? -1.519 -13.884 1.575 1.00 89.06 317 ARG A O 1
ATOM 2524 N N . MET A 1 318 ? -1.620 -12.052 0.283 1.00 89.81 318 MET A N 1
ATOM 2525 C CA . MET A 1 318 ? -1.557 -11.100 1.397 1.00 89.81 318 MET A CA 1
ATOM 2526 C C . MET A 1 318 ? -2.785 -11.210 2.304 1.00 89.81 318 MET A C 1
ATOM 2528 O O . MET A 1 318 ? -2.641 -11.230 3.526 1.00 89.81 318 MET A O 1
ATOM 2532 N N . LEU A 1 319 ? -3.979 -11.335 1.723 1.00 92.06 319 LEU A N 1
ATOM 2533 C CA . LEU A 1 319 ? -5.216 -11.538 2.471 1.00 92.06 319 LEU A CA 1
ATOM 2534 C C . LEU A 1 319 ? -5.144 -12.795 3.349 1.00 92.06 319 LEU A C 1
ATOM 2536 O O . LEU A 1 319 ? -5.488 -12.735 4.530 1.00 92.06 319 LEU A O 1
ATOM 2540 N N . ASP A 1 320 ? -4.636 -13.906 2.817 1.00 90.44 320 ASP A N 1
ATOM 2541 C CA . ASP A 1 320 ? -4.482 -15.152 3.576 1.00 90.44 320 ASP A CA 1
ATOM 2542 C C . ASP A 1 320 ? -3.459 -15.025 4.716 1.00 90.44 320 ASP A C 1
ATOM 2544 O O . ASP A 1 320 ? -3.679 -15.533 5.818 1.00 90.44 320 ASP A O 1
ATOM 2548 N N . GLN A 1 321 ? -2.372 -14.276 4.509 1.00 90.81 321 GLN A N 1
ATOM 2549 C CA . GLN A 1 321 ? -1.421 -13.964 5.582 1.00 90.81 321 GLN A CA 1
ATOM 2550 C C . GLN A 1 321 ? -2.063 -13.133 6.701 1.00 90.81 321 GLN A C 1
ATOM 2552 O O . GLN A 1 321 ? -1.822 -13.394 7.882 1.00 90.81 321 GLN A O 1
ATOM 2557 N N . LEU A 1 322 ? -2.888 -12.142 6.355 1.00 93.69 322 LEU A N 1
ATOM 2558 C CA . LEU A 1 322 ? -3.594 -11.322 7.342 1.00 93.69 322 LEU A CA 1
ATOM 2559 C C . LEU A 1 322 ? -4.680 -12.120 8.082 1.00 93.69 322 LEU A C 1
ATOM 2561 O O . LEU A 1 322 ? -4.837 -11.940 9.290 1.00 93.69 322 LEU A O 1
ATOM 2565 N N . ARG A 1 323 ? -5.377 -13.042 7.403 1.00 95.00 323 ARG A N 1
ATOM 2566 C CA . ARG A 1 323 ? -6.310 -13.994 8.037 1.00 95.00 323 ARG A CA 1
ATOM 2567 C C . ARG A 1 323 ? -5.610 -14.829 9.098 1.00 95.00 323 ARG A C 1
ATOM 2569 O O . ARG A 1 323 ? -6.059 -14.844 10.241 1.00 95.00 323 ARG A O 1
ATOM 2576 N N . LYS A 1 324 ? -4.462 -15.418 8.756 1.00 93.94 324 LYS A N 1
ATOM 2577 C CA . LYS A 1 324 ? -3.649 -16.179 9.711 1.00 93.94 324 LYS A CA 1
ATOM 2578 C C . LYS A 1 324 ? -3.228 -15.327 10.913 1.00 93.94 324 LYS A C 1
ATOM 2580 O O . LYS A 1 324 ? -3.381 -15.753 12.050 1.00 93.94 324 LYS A O 1
ATOM 2585 N N . ARG A 1 325 ? -2.779 -14.085 10.684 1.00 94.38 325 ARG A N 1
ATOM 2586 C CA . ARG A 1 325 ? -2.449 -13.149 11.778 1.00 94.38 325 ARG A CA 1
ATOM 2587 C C . ARG A 1 325 ? -3.649 -12.874 12.693 1.00 94.38 325 ARG A C 1
ATOM 2589 O O . ARG A 1 325 ? -3.470 -12.780 13.902 1.00 94.38 325 ARG A O 1
ATOM 2596 N N . LEU A 1 326 ? -4.859 -12.734 12.146 1.00 94.81 326 LEU A N 1
ATOM 2597 C CA . LEU A 1 326 ? -6.072 -12.548 12.952 1.00 94.81 326 LEU A CA 1
ATOM 2598 C C . LEU A 1 326 ? -6.432 -13.805 13.753 1.00 94.81 326 LEU A C 1
ATOM 2600 O O . LEU A 1 326 ? -6.838 -13.696 14.910 1.00 94.81 326 LEU A O 1
ATOM 2604 N N . GLU A 1 327 ? -6.281 -14.988 13.162 1.00 93.62 327 GLU A N 1
ATOM 2605 C CA . GLU A 1 327 ? -6.465 -16.257 13.868 1.00 93.62 327 GLU A CA 1
ATOM 2606 C C . GLU A 1 327 ? -5.493 -16.371 15.041 1.00 93.62 327 GLU A C 1
ATOM 2608 O O . GLU A 1 327 ? -5.933 -16.624 16.163 1.00 93.62 327 GLU A O 1
ATOM 2613 N N . ASP A 1 328 ? -4.205 -16.103 14.822 1.00 91.69 328 ASP A N 1
ATOM 2614 C CA . ASP A 1 328 ? -3.182 -16.122 15.872 1.00 91.69 328 ASP A CA 1
ATOM 2615 C C . ASP A 1 328 ? -3.532 -15.147 17.016 1.00 91.69 328 ASP A C 1
ATOM 2617 O O . ASP A 1 328 ? -3.449 -15.503 18.195 1.00 91.69 328 ASP A O 1
ATOM 2621 N N . LEU A 1 329 ? -4.015 -13.940 16.686 1.00 89.81 329 LEU A N 1
ATOM 2622 C CA . LEU A 1 329 ? -4.467 -12.952 17.675 1.00 89.81 329 LEU A CA 1
ATOM 2623 C C . LEU A 1 329 ? -5.649 -13.459 18.504 1.00 89.81 329 LEU A C 1
ATOM 2625 O O . LEU A 1 329 ? -5.632 -13.335 19.729 1.00 89.81 329 LEU A O 1
ATOM 2629 N N . ARG A 1 330 ? -6.653 -14.068 17.864 1.00 89.56 330 ARG A N 1
ATOM 2630 C CA . ARG A 1 330 ? -7.817 -14.646 18.557 1.00 89.56 330 ARG A CA 1
ATOM 2631 C C . ARG A 1 330 ? -7.417 -15.784 19.497 1.00 89.56 330 ARG A C 1
ATOM 2633 O O . ARG A 1 330 ? -7.887 -15.810 20.631 1.00 89.56 330 ARG A O 1
ATOM 2640 N N . HIS A 1 331 ? -6.516 -16.672 19.074 1.00 88.19 331 HIS A N 1
ATOM 2641 C CA . HIS A 1 331 ? -5.994 -17.737 19.940 1.00 88.19 331 HIS A CA 1
ATOM 2642 C C . HIS A 1 331 ? -5.222 -17.166 21.132 1.00 88.19 331 HIS A C 1
ATOM 2644 O O . HIS A 1 331 ? -5.371 -17.646 22.252 1.00 88.19 331 HIS A O 1
ATOM 2650 N N . SER A 1 332 ? -4.451 -16.100 20.913 1.00 80.81 332 SER A N 1
ATOM 2651 C CA . SER A 1 332 ? -3.693 -15.428 21.972 1.00 80.81 332 SER A CA 1
ATOM 2652 C C . SER A 1 332 ? -4.559 -14.672 22.988 1.00 80.81 332 SER A C 1
ATOM 2654 O O . SER A 1 332 ? -4.064 -14.323 24.055 1.00 80.81 332 SER A O 1
ATOM 2656 N N . ALA A 1 333 ? -5.820 -14.387 22.646 1.00 75.88 333 ALA A N 1
ATOM 2657 C CA . ALA A 1 333 ? -6.801 -13.752 23.527 1.00 75.88 333 ALA A CA 1
ATOM 2658 C C . ALA A 1 333 ? -7.459 -14.750 24.488 1.00 75.88 333 ALA A C 1
ATOM 2660 O O . ALA A 1 333 ? -7.931 -14.355 25.549 1.00 75.88 333 ALA A O 1
ATOM 2661 N N . ALA A 1 334 ? -7.549 -16.017 24.070 1.00 67.88 334 ALA A N 1
ATOM 2662 C CA . ALA A 1 334 ? -8.199 -17.085 24.823 1.00 67.88 334 ALA A CA 1
ATOM 2663 C C . ALA A 1 334 ? -7.262 -17.774 25.835 1.00 67.88 334 ALA A C 1
ATOM 2665 O O . ALA A 1 334 ? -7.735 -18.582 26.634 1.00 67.88 334 ALA A O 1
ATOM 2666 N N . ALA A 1 335 ? -5.959 -17.484 25.764 1.00 56.84 335 ALA A N 1
ATOM 2667 C CA . ALA A 1 335 ? -4.904 -18.021 26.623 1.00 56.84 335 ALA A CA 1
ATOM 2668 C C . ALA A 1 335 ? -4.598 -17.079 27.795 1.00 56.84 335 ALA A C 1
ATOM 2670 O O . ALA A 1 335 ? -4.389 -17.595 28.915 1.00 56.84 335 ALA A O 1
#

Secondary structure (DSSP, 8-state):
-PPPPHHHHHHHHHHHHHHHHHHHHHHHHHHHH-GGGHHHHHHHHHHHHHHHHHHHHSEEEETTEEEEHHHHHTSS-HHHHHHHT-TT-TTSHHHHHS--S--S---TT-----SHHHHHHTT-HHHHHHHHHHHHHHHHHHHHHHHHHHHHHHHHHHHHHHH--SPPPHHHHHHHHHHTT--TTPPPPHHHHHHHHHHHHHHHHHHHHHHHHT--GGG--EE-PPSTTHHHHHHHHHHHHHHHHHHHHHHHHH-SS--HHHHHHHHHHHTS-GGG--HHHHHHHHHHHHHHHHHHHHHHHHHTT------EEHHHHHHHHHHHHHHHHHHHHH-

Mean predicted aligned error: 12.09 Å

pLDDT: mean 81.78, std 13.49, range [42.62, 96.75]

Sequence (335 aa):
MAAPNPKQIARVDAICKNIEIFMRMRAREVFRIKPELGPAVAGLVWRKMFAVRHALLSSVTFGAEIYCTVDVLVSDDEAKKKILMDERRETSLFFQTVSSDDADQGPDGRIHIFDLHSCFARLDPQIGNLCELVIYWAWWDLPDAVDMYVFDQAVQRFEALRTATGAMPENVVQAYRVALGRPAEAKITREDMLACEADKCQRVLDRWAQRCESVQPYRILLGYEPGTDDSANAEDGLLIEIASHLTGIAHLQEQEELDPRAVDYYAERLNVPASAVTRENAVAYEKTQVQRLKGDLYSRISAAGKLHDQAYDYKVRMLDQLRKRLEDLRHSAAA

Radius of gyration: 25.86 Å; Cα contacts (8 Å, |Δi|>4): 291; chains: 1; bounding box: 69×56×74 Å

Foldseek 3Di:
DPDQDPVLLVLLVQLLVQLLVQLVLVLVVCCVVPVLCNVLSVVLLVVVSVLSSVLQQDWADDPPDIDRNSCQLLDPPVVSVCQQLDCPHCSHSNCVQDPPDPPDDDDPDDQDDDHPLSVVCVVPVVSSVSNVVSNVSSSLCSNVSSLVSSLVVLVVVLVCLVPDDDDDDVVVVVVLCVLVVHDPPDDDDSVSSNVSSLVSLVVSLVVLVVSVVPDDPVSFRWDFDDLPPVLVVVLSVLSSLLSVLVVVLVVLVPDPDDDLVLLVVVCVVVVHPSVPDDSVSSNVVSVVSNVVSVVVNVVSCVVSVDPSPDTDRPSVVVSVVSVVVSVVSVVVSVD

Solvent-accessible surface area (backbone atoms only — not comparable to full-atom values): 19103 Å² total; per-residue (Å²): 131,82,80,78,52,71,69,56,51,54,51,47,53,54,28,50,56,43,34,48,56,53,53,50,49,53,49,51,54,46,31,74,76,45,43,84,50,40,69,59,51,55,53,48,49,54,56,46,53,54,51,51,52,50,57,38,69,30,77,45,72,61,86,95,45,80,40,46,38,48,60,47,63,68,48,89,50,60,69,63,35,51,48,34,70,30,78,88,36,83,74,6,60,52,36,78,69,46,72,74,86,79,81,84,85,74,79,88,92,68,91,79,63,84,43,70,38,51,49,34,32,73,77,37,57,70,53,14,58,52,40,50,51,53,52,52,48,57,58,75,38,40,64,58,17,43,40,52,46,47,35,53,52,28,52,52,51,34,52,51,62,71,69,53,82,76,83,78,58,65,73,58,53,52,51,50,34,58,74,68,72,50,61,90,86,58,85,80,52,71,66,57,51,43,50,52,29,52,49,51,35,48,54,42,51,52,53,50,51,54,50,62,76,68,53,51,80,92,70,60,50,72,33,59,73,64,49,67,78,72,48,45,61,51,47,52,48,45,50,52,53,37,34,51,33,52,50,49,38,53,54,56,69,75,44,92,68,80,52,69,70,55,30,54,57,45,13,65,75,69,72,44,59,55,91,72,56,42,70,66,57,48,43,50,49,34,52,50,51,36,50,52,44,48,50,54,47,52,51,51,46,60,71,57,73,47,78,71,81,58,73,39,55,39,64,58,55,50,50,54,53,52,50,51,53,50,51,54,51,54,56,64,70,76,107